Protein AF-A0A519N2V7-F1 (afdb_monomer_lite)

Radius of gyration: 20.19 Å; chains: 1; bounding box: 58×36×56 Å

pLDDT: mean 78.74, std 21.66, range [25.23, 97.38]

Foldseek 3Di:
DDQAQDPVVVVVVLVVPPDDDDDDDDDDDDPDDPVPVVVVVVLVQQLLLQLQCQQPPRAQLNSVLLCVVQVTSVSSLVDDPVVVVVSPDDPSSNVSSPDPVSSVSSVVVSVVCVVSVKDKDALPDPPPPPVLNPDSRRHRMGIHDDDDDPPPFAEDEKDDDLDADPVRLVVLLVVCVVCVVSVHHYDYNPHHYNRVSD

Structure (mmCIF, N/CA/C/O backbone):
data_AF-A0A519N2V7-F1
#
_entry.id   AF-A0A519N2V7-F1
#
loop_
_atom_site.group_PDB
_atom_site.id
_atom_site.type_symbol
_atom_site.label_atom_id
_atom_site.label_alt_id
_atom_site.label_comp_id
_atom_site.label_asym_id
_atom_site.label_entity_id
_atom_site.label_seq_id
_atom_site.pdbx_PDB_ins_code
_atom_site.Cartn_x
_atom_site.Cartn_y
_atom_site.Cartn_z
_atom_site.occupancy
_atom_site.B_iso_or_equiv
_atom_site.auth_seq_id
_atom_site.auth_comp_id
_atom_site.auth_asym_id
_atom_site.auth_atom_id
_atom_site.pdbx_PDB_model_num
ATOM 1 N N . MET A 1 1 ? 3.019 1.165 -15.311 1.00 32.28 1 MET A N 1
ATOM 2 C CA . MET A 1 1 ? 1.758 0.984 -14.553 1.00 32.28 1 MET A CA 1
ATOM 3 C C . MET A 1 1 ? 2.086 1.256 -13.092 1.00 32.28 1 MET A C 1
ATOM 5 O O . MET A 1 1 ? 2.957 0.577 -12.566 1.00 32.28 1 MET A O 1
ATOM 9 N N . VAL A 1 2 ? 1.535 2.313 -12.487 1.00 28.69 2 VAL A N 1
ATOM 10 C CA . VAL A 1 2 ? 1.946 2.757 -11.140 1.00 28.69 2 VAL A CA 1
ATOM 11 C C . VAL A 1 2 ? 1.344 1.813 -10.097 1.00 28.69 2 VAL A C 1
ATOM 13 O O . VAL A 1 2 ? 0.190 1.972 -9.715 1.00 28.69 2 VAL A O 1
ATOM 16 N N . PHE A 1 3 ? 2.121 0.821 -9.660 1.00 35.12 3 PHE A N 1
ATOM 17 C CA . PHE A 1 3 ? 1.905 0.139 -8.384 1.00 35.12 3 PHE A CA 1
ATOM 18 C C . PHE A 1 3 ? 2.809 0.808 -7.365 1.00 35.12 3 PHE A C 1
ATOM 20 O O . PHE A 1 3 ? 3.912 0.340 -7.101 1.00 35.12 3 PHE A O 1
ATOM 27 N N . ASP A 1 4 ? 2.370 1.942 -6.829 1.00 37.31 4 ASP A N 1
ATOM 28 C CA . ASP A 1 4 ? 3.034 2.482 -5.654 1.00 37.31 4 ASP A CA 1
ATOM 29 C C . ASP A 1 4 ? 2.333 1.928 -4.416 1.00 37.31 4 ASP A C 1
ATOM 31 O O . ASP A 1 4 ? 1.223 2.329 -4.071 1.00 37.31 4 ASP A O 1
ATOM 35 N N . LEU A 1 5 ? 2.993 0.967 -3.773 1.00 40.97 5 LEU A N 1
ATOM 36 C CA . LEU A 1 5 ? 2.579 0.296 -2.536 1.00 40.97 5 LEU A CA 1
ATOM 37 C C . LEU A 1 5 ? 2.499 1.246 -1.325 1.00 40.97 5 LEU A C 1
ATOM 39 O O . LEU A 1 5 ? 2.234 0.804 -0.210 1.00 40.97 5 LEU A O 1
ATOM 43 N N . HIS A 1 6 ? 2.725 2.550 -1.511 1.00 42.44 6 HIS A N 1
ATOM 44 C CA . HIS A 1 6 ? 2.691 3.531 -0.440 1.00 42.44 6 HIS A CA 1
ATOM 45 C C . HIS A 1 6 ? 1.607 4.596 -0.649 1.00 42.44 6 HIS A C 1
ATOM 47 O O . HIS A 1 6 ? 1.713 5.483 -1.499 1.00 42.44 6 HIS A O 1
ATOM 53 N N . ARG A 1 7 ? 0.594 4.538 0.225 1.00 48.22 7 ARG A N 1
ATOM 54 C CA . ARG A 1 7 ? -0.550 5.456 0.394 1.00 48.22 7 ARG A CA 1
ATOM 55 C C . ARG A 1 7 ? -0.231 6.935 0.123 1.00 48.22 7 ARG A C 1
ATOM 57 O O . ARG A 1 7 ? -0.957 7.616 -0.596 1.00 48.22 7 ARG A O 1
ATOM 64 N N . ASN A 1 8 ? 0.905 7.422 0.627 1.00 44.16 8 ASN A N 1
ATOM 65 C CA . ASN A 1 8 ? 1.318 8.818 0.470 1.00 44.16 8 ASN A CA 1
ATOM 66 C C . ASN A 1 8 ? 1.705 9.203 -0.964 1.00 44.16 8 ASN A C 1
ATOM 68 O O . ASN A 1 8 ? 1.512 10.355 -1.353 1.00 44.16 8 ASN A O 1
ATOM 72 N N . LYS A 1 9 ? 2.227 8.277 -1.770 1.00 44.88 9 LYS A N 1
ATOM 73 C CA . LYS A 1 9 ? 2.736 8.603 -3.105 1.00 44.88 9 LYS A CA 1
ATOM 74 C C . LYS A 1 9 ? 1.646 8.628 -4.169 1.00 44.88 9 LYS A C 1
ATOM 76 O O . LYS A 1 9 ? 1.666 9.543 -4.981 1.00 44.88 9 LYS A O 1
ATOM 81 N N . ILE A 1 10 ? 0.637 7.751 -4.122 1.00 50.47 10 ILE A N 1
ATOM 82 C CA . ILE A 1 10 ? -0.535 7.859 -5.019 1.00 50.47 10 ILE A CA 1
ATOM 83 C C . ILE A 1 10 ? -1.296 9.156 -4.729 1.00 50.47 10 ILE A C 1
ATOM 85 O O . ILE A 1 10 ? -1.596 9.918 -5.648 1.00 50.47 10 ILE A O 1
ATOM 89 N N . MET A 1 11 ? -1.523 9.462 -3.450 1.00 48.91 11 MET A N 1
ATOM 90 C CA . MET A 1 11 ? -2.117 10.726 -3.011 1.00 48.91 11 MET A CA 1
ATOM 91 C C . MET A 1 11 ? -1.328 11.936 -3.524 1.00 48.91 11 MET A C 1
ATOM 93 O O . MET A 1 11 ? -1.912 12.870 -4.069 1.00 48.91 11 MET A O 1
ATOM 97 N N . GLN A 1 12 ? 0.002 11.922 -3.404 1.00 43.84 12 GLN A N 1
ATOM 98 C CA . GLN A 1 12 ? 0.859 13.000 -3.906 1.00 43.84 12 GLN A CA 1
ATOM 99 C C . GLN A 1 12 ? 0.905 13.071 -5.440 1.00 43.84 12 GLN A C 1
ATOM 101 O O . GLN A 1 12 ? 0.878 14.174 -5.985 1.00 43.84 12 GLN A O 1
ATOM 106 N N . CYS A 1 13 ? 0.932 11.938 -6.145 1.00 45.47 13 CYS A N 1
ATOM 107 C CA . CYS A 1 13 ? 0.905 11.871 -7.608 1.00 45.47 13 CYS A CA 1
ATOM 108 C C . CYS A 1 13 ? -0.411 12.419 -8.165 1.00 45.47 13 CYS A C 1
ATOM 110 O O . CYS A 1 13 ? -0.387 13.263 -9.057 1.00 45.47 13 CYS A O 1
ATOM 112 N N . VAL A 1 14 ? -1.552 12.019 -7.599 1.00 50.50 14 VAL A N 1
ATOM 113 C CA . VAL A 1 14 ? -2.871 12.532 -8.001 1.00 50.50 14 VAL A CA 1
ATOM 114 C C . VAL A 1 14 ? -3.021 14.013 -7.631 1.00 50.50 14 VAL A C 1
ATOM 116 O O . VAL A 1 14 ? -3.547 14.787 -8.429 1.00 50.50 14 VAL A O 1
ATOM 119 N N . ARG A 1 15 ? -2.505 14.455 -6.473 1.00 41.41 15 ARG A N 1
ATOM 120 C CA . ARG A 1 15 ? -2.482 15.883 -6.093 1.00 41.41 15 ARG A CA 1
ATOM 121 C C . ARG A 1 15 ? -1.606 16.727 -7.025 1.00 41.41 15 ARG A C 1
ATOM 123 O O . ARG A 1 15 ? -1.973 17.861 -7.310 1.00 41.41 15 ARG A O 1
ATOM 130 N N . ARG A 1 16 ? -0.491 16.184 -7.530 1.00 38.88 16 ARG A N 1
ATOM 131 C CA . ARG A 1 16 ? 0.380 16.848 -8.521 1.00 38.88 16 ARG A CA 1
ATOM 132 C C . ARG A 1 16 ? -0.193 16.844 -9.940 1.00 38.88 16 ARG A C 1
ATOM 134 O O . ARG A 1 16 ? 0.122 17.747 -10.703 1.00 38.88 16 ARG A O 1
ATOM 141 N N . ALA A 1 17 ? -1.032 15.870 -10.290 1.00 39.09 17 ALA A N 1
ATOM 142 C CA . ALA A 1 17 ? -1.629 15.749 -11.621 1.00 39.09 17 ALA A CA 1
ATOM 143 C C . ALA A 1 17 ? -2.856 16.659 -11.853 1.00 39.09 17 ALA A C 1
ATOM 145 O O . ALA A 1 17 ? -3.356 16.724 -12.973 1.00 39.09 17 ALA A O 1
ATOM 146 N N . LYS A 1 18 ? -3.347 17.387 -10.835 1.00 35.41 18 LYS A N 1
ATOM 147 C CA . LYS A 1 18 ? -4.434 18.375 -10.978 1.00 35.41 18 LYS A CA 1
ATOM 148 C C . LYS A 1 18 ? -3.908 19.713 -11.529 1.00 35.41 18 LYS A C 1
ATOM 150 O O . LYS A 1 18 ? -3.897 20.720 -10.828 1.00 35.41 18 LYS A O 1
ATOM 155 N N . PHE A 1 19 ? -3.505 19.727 -12.797 1.00 34.19 19 PHE A N 1
ATOM 156 C CA . PHE A 1 19 ? -3.445 20.938 -13.621 1.00 34.19 19 PHE A CA 1
ATOM 157 C C . PHE A 1 19 ? -4.126 20.611 -14.958 1.00 34.19 19 PHE A C 1
ATOM 159 O O . PHE A 1 19 ? -3.755 19.628 -15.590 1.00 34.19 19 PHE A O 1
ATOM 166 N N . TYR A 1 20 ? -5.107 21.438 -15.341 1.00 25.23 20 TYR A N 1
ATOM 167 C CA . TYR A 1 20 ? -6.038 21.377 -16.491 1.00 25.23 20 TYR A CA 1
ATOM 168 C C . TYR A 1 20 ? -7.449 20.787 -16.240 1.00 25.23 20 TYR A C 1
ATOM 170 O O . TYR A 1 20 ? -7.583 19.605 -15.922 1.00 25.23 20 TYR A O 1
ATOM 178 N N . PRO A 1 21 ? -8.522 21.599 -16.415 1.00 38.34 21 PRO A N 1
ATOM 179 C CA . PRO A 1 21 ? -9.917 21.169 -16.308 1.00 38.34 21 PRO A CA 1
ATOM 180 C C . PRO A 1 21 ? -10.662 21.154 -17.661 1.00 38.34 21 PRO A C 1
ATOM 182 O O . PRO A 1 21 ? -10.415 22.015 -18.499 1.00 38.34 21 PRO A O 1
ATOM 185 N N . GLN A 1 22 ? -11.619 20.226 -17.821 1.00 29.53 22 GLN A N 1
ATOM 186 C CA . GLN A 1 22 ? -12.828 20.244 -18.692 1.00 29.53 22 GLN A CA 1
ATOM 187 C C . GLN A 1 22 ? -13.367 18.792 -18.793 1.00 29.53 22 GLN A C 1
ATOM 189 O O . GLN A 1 22 ? -12.558 17.876 -18.847 1.00 29.53 22 GLN A O 1
ATOM 194 N N . PHE A 1 23 ? -14.654 18.421 -18.861 1.00 27.48 23 PHE A N 1
ATOM 195 C CA . PHE A 1 23 ? -15.986 19.013 -18.634 1.00 27.48 23 PHE A CA 1
ATOM 196 C C . PHE A 1 23 ? -17.030 17.847 -18.802 1.00 27.48 23 PHE A C 1
ATOM 198 O O . PHE A 1 23 ? -16.722 16.883 -19.495 1.00 27.48 23 PHE A O 1
ATOM 205 N N . LEU A 1 24 ? -18.242 17.974 -18.212 1.00 26.17 24 LEU A N 1
ATOM 206 C CA . LEU A 1 24 ? -19.557 17.282 -18.447 1.00 26.17 24 LEU A CA 1
ATOM 207 C C . LEU A 1 24 ? -19.720 15.747 -18.168 1.00 26.17 24 LEU A C 1
ATOM 209 O O . LEU A 1 24 ? -18.931 14.947 -18.649 1.00 26.17 24 LEU A O 1
ATOM 213 N N . LEU A 1 25 ? -20.630 15.282 -17.267 1.00 25.27 25 LEU A N 1
ATOM 214 C CA . LEU A 1 25 ? -22.126 15.074 -17.330 1.00 25.27 25 LEU A CA 1
ATOM 215 C C . LEU A 1 25 ? -22.493 13.764 -18.104 1.00 25.27 25 LEU A C 1
ATOM 217 O O . LEU A 1 25 ? -21.856 13.492 -19.107 1.00 25.27 25 LEU A O 1
ATOM 221 N N . THR A 1 26 ? -23.410 12.833 -17.761 1.00 25.23 26 THR A N 1
ATOM 222 C CA . THR A 1 26 ? -24.692 12.812 -17.015 1.00 25.23 26 THR A CA 1
ATOM 223 C C . THR A 1 26 ? -25.158 11.345 -16.759 1.00 25.23 26 THR A C 1
ATOM 225 O O . THR A 1 26 ? -25.046 10.510 -17.647 1.00 25.23 26 THR A O 1
ATOM 228 N N . ILE A 1 27 ? -25.699 11.069 -15.558 1.00 31.56 27 ILE A N 1
ATOM 229 C CA . ILE A 1 27 ? -26.841 10.205 -15.117 1.00 31.56 27 ILE A CA 1
ATOM 230 C C . ILE A 1 27 ? -27.280 8.962 -15.944 1.00 31.56 27 ILE A C 1
ATOM 232 O O . ILE A 1 27 ? -27.721 9.106 -17.079 1.00 31.56 27 ILE A O 1
ATOM 236 N N . ARG A 1 28 ? -27.449 7.796 -15.275 1.00 27.70 28 ARG A N 1
ATOM 237 C CA . ARG A 1 28 ? -28.766 7.105 -15.141 1.00 27.70 28 ARG A CA 1
ATOM 238 C C . ARG A 1 28 ? -28.785 5.932 -14.149 1.00 27.70 28 ARG A C 1
ATOM 240 O O . ARG A 1 28 ? -28.023 4.982 -14.250 1.00 27.70 28 ARG A O 1
ATOM 247 N N . ALA A 1 29 ? -29.735 6.018 -13.217 1.00 36.94 29 ALA A N 1
ATOM 248 C CA . ALA A 1 29 ? -30.135 4.998 -12.257 1.00 36.94 29 ALA A CA 1
ATOM 249 C C . ALA A 1 29 ? -31.195 4.050 -12.846 1.00 36.94 29 ALA A C 1
ATOM 251 O O . ALA A 1 29 ? -32.082 4.523 -13.559 1.00 36.94 29 ALA A O 1
ATOM 252 N N . LYS A 1 30 ? -31.122 2.755 -12.490 1.00 29.12 30 LYS A N 1
ATOM 253 C CA . LYS A 1 30 ? -32.245 1.821 -12.208 1.00 29.12 30 LYS A CA 1
ATOM 254 C C . LYS A 1 30 ? -31.731 0.369 -12.110 1.00 29.12 30 LYS A C 1
ATOM 256 O O . LYS A 1 30 ? -31.935 -0.418 -13.016 1.00 29.12 30 LYS A O 1
ATOM 261 N N . PHE A 1 31 ? -31.056 0.029 -11.009 1.00 33.75 31 PHE A N 1
ATOM 262 C CA . PHE A 1 31 ? -30.769 -1.356 -10.561 1.00 33.75 31 PHE A CA 1
ATOM 263 C C . PHE A 1 31 ? -30.555 -1.363 -9.025 1.00 33.75 31 PHE A C 1
ATOM 265 O O . PHE A 1 31 ? -29.633 -1.958 -8.479 1.00 33.75 31 PHE A O 1
ATOM 272 N N . TYR A 1 32 ? -31.366 -0.569 -8.318 1.00 38.50 32 TYR A N 1
ATOM 273 C CA . TYR A 1 32 ? -30.912 0.240 -7.179 1.00 38.50 32 TYR A CA 1
ATOM 274 C C . TYR A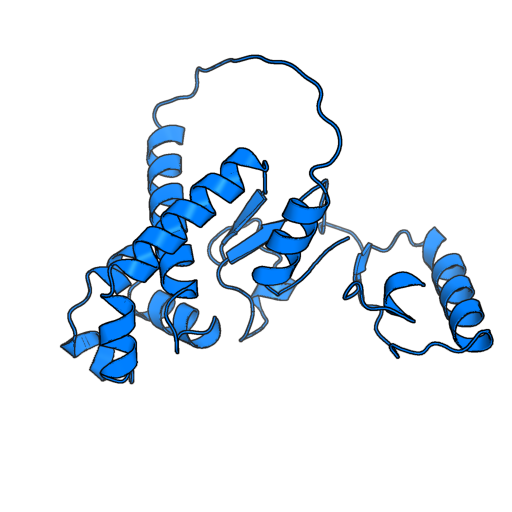 1 32 ? -31.240 -0.293 -5.778 1.00 38.50 32 TYR A C 1
ATOM 276 O O . TYR A 1 32 ? -31.119 0.463 -4.825 1.00 38.50 32 TYR A O 1
ATOM 284 N N . THR A 1 33 ? -31.654 -1.549 -5.607 1.00 28.47 33 THR A N 1
ATOM 285 C CA . THR A 1 33 ? -32.059 -2.021 -4.264 1.00 28.47 33 THR A CA 1
ATOM 286 C C . THR A 1 33 ? -31.134 -3.109 -3.730 1.00 28.47 33 THR A C 1
ATOM 288 O O . THR A 1 33 ? -30.590 -2.956 -2.643 1.00 28.47 33 THR A O 1
ATOM 291 N N . PHE A 1 34 ? -30.832 -4.141 -4.523 1.00 29.58 34 PHE A N 1
ATOM 292 C CA . PHE A 1 34 ? -29.916 -5.207 -4.092 1.00 29.58 34 PHE A CA 1
ATOM 293 C C . PHE A 1 34 ? -28.443 -4.779 -4.166 1.00 29.58 34 PHE A C 1
ATOM 295 O O . PHE A 1 34 ? -27.659 -5.008 -3.251 1.00 29.58 34 PHE A O 1
ATOM 302 N N . HIS A 1 35 ? -28.085 -4.053 -5.228 1.00 43.00 35 HIS A N 1
ATOM 303 C CA . HIS A 1 35 ? -26.747 -3.490 -5.391 1.00 43.00 35 HIS A CA 1
ATOM 304 C C . HIS A 1 35 ? -26.446 -2.378 -4.377 1.00 43.00 35 HIS A C 1
ATOM 306 O O . HIS A 1 35 ? -25.282 -2.135 -4.083 1.00 43.00 35 HIS A O 1
ATOM 312 N N . PHE A 1 36 ? -27.479 -1.716 -3.844 1.00 30.69 36 PHE A N 1
ATOM 313 C CA . PHE A 1 36 ? -27.348 -0.583 -2.929 1.00 30.69 36 PHE A CA 1
ATOM 314 C C . PHE A 1 36 ? -26.952 -1.030 -1.521 1.00 30.69 36 PHE A C 1
ATOM 316 O O . PHE A 1 36 ? -26.024 -0.470 -0.956 1.00 30.69 36 PHE A O 1
ATOM 323 N N . GLN A 1 37 ? -27.546 -2.106 -0.998 1.00 30.33 37 GLN A N 1
ATOM 324 C CA . GLN A 1 37 ? -27.215 -2.618 0.337 1.00 30.33 37 GLN A CA 1
ATOM 325 C C . GLN A 1 37 ? -25.783 -3.188 0.401 1.00 30.33 37 GLN A C 1
ATOM 327 O O . GLN A 1 37 ? -25.029 -2.875 1.320 1.00 30.33 37 GLN A O 1
ATOM 332 N N . SER A 1 38 ? -25.350 -3.934 -0.624 1.00 43.50 38 SER A N 1
ATOM 333 C CA . SER A 1 38 ? -23.957 -4.405 -0.752 1.00 43.50 38 SER A CA 1
ATOM 334 C C . SER A 1 38 ? -22.961 -3.289 -1.100 1.00 43.50 38 SER A C 1
ATOM 336 O O . SER A 1 38 ? -21.762 -3.435 -0.867 1.00 43.50 38 SER A O 1
ATOM 338 N N . PHE A 1 39 ? -23.424 -2.178 -1.678 1.00 46.25 39 PHE A N 1
ATOM 339 C CA . PHE A 1 39 ? -22.600 -0.993 -1.917 1.00 46.25 39 PHE A CA 1
ATOM 340 C C . PHE A 1 39 ? -22.372 -0.215 -0.618 1.00 46.25 39 PHE A C 1
ATOM 342 O O . PHE A 1 39 ? -21.227 0.098 -0.312 1.00 46.25 39 PHE A O 1
ATOM 349 N N . THR A 1 40 ? -23.415 0.000 0.188 1.00 58.25 40 THR A N 1
ATOM 350 C CA . THR A 1 40 ? -23.317 0.656 1.502 1.00 58.25 40 THR A CA 1
ATOM 351 C C . THR A 1 40 ? -22.417 -0.122 2.461 1.00 58.25 40 THR A C 1
ATOM 353 O O . THR A 1 40 ? -21.530 0.472 3.063 1.00 58.25 40 THR A O 1
ATOM 356 N N . MET A 1 41 ? -22.558 -1.452 2.532 1.00 58.09 41 MET A N 1
ATOM 357 C CA . MET A 1 41 ? -21.723 -2.291 3.409 1.00 58.09 41 MET A CA 1
ATOM 358 C C . MET A 1 41 ? -20.239 -2.261 3.015 1.00 58.09 41 MET A C 1
ATOM 360 O O . MET A 1 41 ? -19.375 -2.187 3.883 1.00 58.09 41 MET A O 1
ATOM 364 N N . ARG A 1 42 ? -19.923 -2.254 1.710 1.00 73.50 42 ARG A N 1
ATOM 365 C CA . ARG A 1 42 ? -18.533 -2.103 1.239 1.00 73.50 42 ARG A CA 1
ATOM 366 C C . ARG A 1 42 ? -17.971 -0.710 1.503 1.00 73.50 42 ARG A C 1
ATOM 368 O O . ARG A 1 42 ? -16.780 -0.577 1.756 1.00 73.50 42 ARG A O 1
ATOM 375 N N . HIS A 1 43 ? -18.811 0.317 1.435 1.00 81.44 43 HIS A N 1
ATOM 376 C CA . HIS A 1 43 ? -18.406 1.696 1.677 1.00 81.44 43 HIS A CA 1
ATOM 377 C C . HIS A 1 43 ? -18.101 1.947 3.160 1.00 81.44 43 HIS A C 1
ATOM 379 O O . HIS A 1 43 ? -17.090 2.569 3.480 1.00 81.44 43 HIS A O 1
ATOM 385 N N . GLU A 1 44 ? -18.929 1.403 4.057 1.00 87.06 44 GLU A N 1
ATOM 386 C CA . GLU A 1 44 ? -18.670 1.415 5.500 1.00 87.06 44 GLU A CA 1
ATOM 387 C C . GLU A 1 44 ? -17.402 0.632 5.847 1.00 87.06 44 GLU A C 1
ATOM 389 O O . GLU A 1 44 ? -16.540 1.142 6.559 1.00 87.06 44 GLU A O 1
ATOM 394 N N . GLU A 1 45 ? -17.249 -0.582 5.317 1.00 89.50 45 GLU A N 1
ATOM 395 C CA . GLU A 1 45 ? -16.066 -1.398 5.595 1.00 89.50 45 GLU A CA 1
ATOM 396 C C . GLU A 1 45 ? -14.785 -0.732 5.081 1.00 89.50 45 GLU A C 1
ATOM 398 O O . GLU A 1 45 ? -13.786 -0.671 5.796 1.00 89.50 45 GLU A O 1
ATOM 403 N N . LEU A 1 46 ? -14.823 -0.150 3.877 1.00 91.00 46 LEU A N 1
ATOM 404 C CA . LEU A 1 46 ? -13.709 0.631 3.350 1.00 91.00 46 LEU A CA 1
ATOM 405 C C . LEU A 1 46 ? -13.381 1.820 4.259 1.00 91.00 46 LEU A C 1
ATOM 407 O O . LEU A 1 46 ? -12.211 2.038 4.560 1.00 91.00 46 LEU A O 1
ATOM 411 N N . PHE A 1 47 ? -14.381 2.563 4.733 1.00 93.19 47 PHE A N 1
ATOM 412 C CA . PHE A 1 47 ? -14.163 3.676 5.657 1.00 93.19 47 PHE A CA 1
ATOM 413 C C . PHE A 1 47 ? -13.411 3.231 6.921 1.00 93.19 47 PHE A C 1
ATOM 415 O O . PHE A 1 47 ? -12.414 3.854 7.296 1.00 93.19 47 PHE A O 1
ATOM 422 N N . TYR A 1 48 ? -13.821 2.122 7.542 1.00 93.12 48 TYR A N 1
ATOM 423 C CA . TYR A 1 48 ? -13.130 1.596 8.721 1.00 93.12 48 TYR A CA 1
ATOM 424 C C . TYR A 1 48 ? -11.752 1.007 8.394 1.00 93.12 48 TYR A C 1
ATOM 426 O O . TYR A 1 48 ? -10.832 1.151 9.198 1.00 93.12 48 TYR A O 1
ATOM 434 N N . LEU A 1 49 ? -11.551 0.407 7.217 1.00 93.06 49 LEU A N 1
ATOM 435 C CA . LEU A 1 49 ? -10.226 -0.039 6.767 1.00 93.06 49 LEU A CA 1
ATOM 436 C C . LEU A 1 49 ? -9.265 1.141 6.580 1.00 93.06 49 LEU A C 1
ATOM 438 O O . LEU A 1 49 ? -8.119 1.080 7.026 1.00 93.06 49 LEU A O 1
ATOM 442 N N . LEU A 1 50 ? -9.732 2.236 5.977 1.00 92.50 50 LEU A N 1
ATOM 443 C CA . LEU A 1 50 ? -8.956 3.471 5.854 1.00 92.50 50 LEU A CA 1
ATOM 444 C C . LEU A 1 50 ? -8.646 4.058 7.231 1.00 92.50 50 LEU A C 1
ATOM 446 O O . LEU A 1 50 ? -7.519 4.485 7.484 1.00 92.50 50 LEU A O 1
ATOM 450 N N . ALA A 1 51 ? -9.608 4.043 8.156 1.00 93.38 51 ALA A N 1
ATOM 451 C CA . ALA A 1 51 ? -9.368 4.468 9.531 1.00 93.38 51 ALA A CA 1
ATOM 452 C C . ALA A 1 51 ? -8.299 3.598 10.204 1.00 93.38 51 ALA A C 1
ATOM 454 O O . ALA A 1 51 ? -7.383 4.138 10.821 1.00 93.38 51 ALA A O 1
ATOM 455 N N . LEU A 1 52 ? -8.356 2.276 10.025 1.00 92.00 52 LEU A N 1
ATOM 456 C CA . LEU A 1 52 ? -7.393 1.329 10.587 1.00 92.00 52 LEU A CA 1
ATOM 457 C C . LEU A 1 52 ? -5.968 1.583 10.071 1.00 92.00 52 LEU A C 1
ATOM 459 O O . LEU A 1 52 ? -5.024 1.561 10.857 1.00 92.00 52 LEU A O 1
ATOM 463 N N . GLN A 1 53 ? -5.810 1.910 8.783 1.00 90.31 53 GLN A N 1
ATOM 464 C CA . GLN A 1 53 ? -4.520 2.288 8.184 1.00 90.31 53 GLN A CA 1
ATOM 465 C C . GLN A 1 53 ? -3.941 3.609 8.724 1.00 90.31 53 GLN A C 1
ATOM 467 O O . GLN A 1 53 ? -2.750 3.874 8.556 1.00 90.31 53 GLN A O 1
ATOM 472 N N . ASN A 1 54 ? -4.766 4.462 9.341 1.00 88.56 54 ASN A N 1
ATOM 473 C CA . ASN A 1 54 ? -4.330 5.713 9.970 1.00 88.56 54 ASN A CA 1
ATOM 474 C C . ASN A 1 54 ? -3.901 5.542 11.433 1.00 88.56 54 ASN A C 1
ATOM 476 O O . ASN A 1 54 ? -3.380 6.489 12.027 1.00 88.56 54 ASN A O 1
ATOM 480 N N . VAL A 1 55 ? -4.122 4.372 12.033 1.00 91.38 55 VAL A N 1
ATOM 481 C CA . VAL A 1 55 ? -3.768 4.127 13.431 1.00 91.38 55 VAL A CA 1
ATOM 482 C C . VAL A 1 55 ? -2.255 3.965 13.552 1.00 91.38 55 VAL A C 1
ATOM 484 O O . VAL A 1 55 ? -1.662 3.011 13.048 1.00 91.38 55 VAL A O 1
ATOM 487 N N . GLU A 1 56 ? -1.602 4.886 14.261 1.00 87.44 56 GLU A N 1
ATOM 488 C CA . GLU A 1 56 ? -0.162 4.798 14.510 1.00 87.44 56 GLU A CA 1
ATOM 489 C C . GLU A 1 56 ? 0.163 3.522 15.307 1.00 87.44 56 GLU A C 1
ATOM 491 O O . GLU A 1 56 ? -0.350 3.309 16.408 1.00 87.44 56 GLU A O 1
ATOM 496 N N . GLY A 1 57 ? 1.044 2.689 14.744 1.00 85.25 57 GLY A N 1
ATOM 497 C CA . GLY A 1 57 ? 1.415 1.379 15.289 1.00 85.25 57 GLY A CA 1
ATOM 498 C C . GLY A 1 57 ? 0.672 0.196 14.654 1.00 85.25 57 GLY A C 1
ATOM 499 O O . GLY A 1 57 ? 1.030 -0.956 14.914 1.00 85.25 57 GLY A O 1
ATOM 500 N N . VAL A 1 58 ? -0.307 0.449 13.778 1.00 89.00 58 VAL A N 1
ATOM 501 C CA . VAL A 1 58 ? -0.999 -0.586 12.998 1.00 89.00 58 VAL A CA 1
ATOM 502 C C . VAL A 1 58 ? -0.552 -0.510 11.538 1.00 89.00 58 VAL A C 1
ATOM 504 O O . VAL A 1 58 ? -1.022 0.311 10.761 1.00 89.00 58 VAL A O 1
ATOM 507 N N . GLY A 1 59 ? 0.388 -1.380 11.165 1.00 87.38 59 GLY A N 1
ATOM 508 C CA . GLY A 1 59 ? 0.716 -1.647 9.760 1.00 87.38 59 GLY A CA 1
ATOM 509 C C . GLY A 1 59 ? -0.164 -2.749 9.167 1.00 87.38 59 GLY A C 1
ATOM 510 O O . GLY A 1 59 ? -0.908 -3.410 9.892 1.00 87.38 59 GLY A O 1
ATOM 511 N N . ASP A 1 60 ? -0.027 -3.016 7.867 1.00 89.25 60 ASP A N 1
ATOM 512 C CA . ASP A 1 60 ? -0.870 -3.984 7.149 1.00 89.25 60 ASP A CA 1
ATOM 513 C C . ASP A 1 60 ? -0.839 -5.403 7.732 1.00 89.25 60 ASP A C 1
ATOM 515 O O . ASP A 1 60 ? -1.864 -6.080 7.761 1.00 89.25 60 ASP A O 1
ATOM 519 N N . VAL A 1 61 ? 0.305 -5.847 8.262 1.00 89.44 61 VAL A N 1
ATOM 520 C CA . VAL A 1 61 ? 0.422 -7.155 8.933 1.00 89.44 61 VAL A CA 1
ATOM 521 C C . VAL A 1 61 ? -0.478 -7.222 10.173 1.00 89.44 61 VAL A C 1
ATOM 523 O O . VAL A 1 61 ? -1.233 -8.178 10.348 1.00 89.44 61 VAL A O 1
ATOM 526 N N . ASN A 1 62 ? -0.441 -6.184 11.013 1.00 90.25 62 ASN A N 1
ATOM 527 C CA . ASN A 1 62 ? -1.269 -6.098 12.217 1.00 90.25 62 ASN A CA 1
ATOM 528 C C . ASN A 1 62 ? -2.745 -5.887 11.866 1.00 90.25 62 ASN A C 1
ATOM 530 O O . ASN A 1 62 ? -3.609 -6.493 12.494 1.00 90.25 62 ASN A O 1
ATOM 534 N N . ALA A 1 63 ? -3.030 -5.076 10.845 1.00 90.94 63 ALA A N 1
ATOM 535 C CA . ALA A 1 63 ? -4.382 -4.867 10.347 1.00 90.94 63 ALA A CA 1
ATOM 536 C C . ALA A 1 63 ? -4.999 -6.185 9.857 1.00 90.94 63 ALA A C 1
ATOM 538 O O . ALA A 1 63 ? -6.104 -6.524 10.265 1.00 90.94 63 ALA A O 1
ATOM 539 N N . LYS A 1 64 ? -4.268 -6.992 9.076 1.00 90.00 64 LYS A N 1
ATOM 540 C CA . LYS A 1 64 ? -4.725 -8.329 8.662 1.00 90.00 64 LYS A CA 1
ATOM 541 C C . LYS A 1 64 ? -4.951 -9.270 9.837 1.00 90.00 64 LYS A C 1
ATOM 543 O O . LYS A 1 64 ? -5.949 -9.980 9.831 1.00 90.00 64 LYS A O 1
ATOM 548 N N . LYS A 1 65 ? -4.060 -9.266 10.837 1.00 89.62 65 LYS A N 1
ATOM 549 C CA . LYS A 1 65 ? -4.234 -10.069 12.058 1.00 89.62 65 LYS A CA 1
ATOM 550 C C . LYS A 1 65 ? -5.524 -9.688 12.788 1.00 89.62 65 LYS A C 1
ATOM 552 O O . LYS A 1 65 ? -6.259 -10.557 13.234 1.00 89.62 65 LYS A O 1
ATOM 557 N N . LEU A 1 66 ? -5.826 -8.396 12.892 1.00 90.38 66 LEU A N 1
ATOM 558 C CA . LEU A 1 66 ? -7.084 -7.945 13.483 1.00 90.38 66 LEU A CA 1
ATOM 559 C C . LEU A 1 66 ? -8.285 -8.367 12.628 1.00 90.38 66 LEU A C 1
ATOM 561 O O . LEU A 1 66 ? -9.259 -8.883 13.164 1.00 90.38 66 LEU A O 1
ATOM 565 N N . LEU A 1 67 ? -8.207 -8.214 11.305 1.00 90.44 67 LEU A N 1
ATOM 566 C CA . LEU A 1 67 ? -9.286 -8.614 10.398 1.00 90.44 67 LEU A CA 1
ATOM 567 C C . LEU A 1 67 ? -9.555 -10.123 10.448 1.00 90.44 67 LEU A C 1
ATOM 569 O O . LEU A 1 67 ? -10.711 -10.524 10.368 1.00 90.44 67 LEU A O 1
ATOM 573 N N . SER A 1 68 ? -8.530 -10.963 10.627 1.00 89.06 68 SER A N 1
ATOM 574 C CA . SER A 1 68 ? -8.727 -12.409 10.782 1.00 89.06 68 SER A CA 1
ATOM 575 C C . SER A 1 68 ? -9.397 -12.794 12.103 1.00 89.06 68 SER A C 1
ATOM 577 O O . SER A 1 68 ? -10.128 -13.777 12.127 1.00 89.06 68 SER A O 1
ATOM 579 N N . GLU A 1 69 ? -9.167 -12.039 13.182 1.00 90.19 69 GLU A N 1
ATOM 580 C CA . GLU A 1 69 ? -9.740 -12.325 14.509 1.00 90.19 69 GLU A CA 1
ATOM 581 C C . GLU A 1 69 ? -11.153 -11.738 14.685 1.00 90.19 69 GLU A C 1
ATOM 583 O O . GLU A 1 69 ? -12.022 -12.377 15.272 1.00 90.19 69 GLU A O 1
ATOM 588 N N . PHE A 1 70 ? -11.401 -10.525 14.177 1.00 88.75 70 PHE A N 1
ATOM 589 C CA . PHE A 1 70 ? -12.673 -9.803 14.350 1.00 88.75 70 PHE A CA 1
ATOM 590 C C . PHE A 1 70 ? -13.614 -9.897 13.141 1.00 88.75 70 PHE A C 1
ATOM 592 O O . PHE A 1 70 ? -14.790 -9.559 13.249 1.00 88.75 70 PHE A O 1
ATOM 599 N N . GLY A 1 71 ? -13.120 -10.339 11.985 1.00 87.75 71 GLY A N 1
ATOM 600 C CA . GLY A 1 71 ? -13.898 -10.521 10.758 1.00 87.75 71 GLY A CA 1
ATOM 601 C C . GLY A 1 71 ? -14.095 -9.257 9.915 1.00 87.75 71 GLY A C 1
ATOM 602 O O . GLY A 1 71 ? -14.145 -9.368 8.692 1.00 87.75 71 GLY A O 1
ATOM 603 N N . SER A 1 72 ? -14.177 -8.067 10.520 1.00 89.69 72 SER A N 1
ATOM 604 C CA . SER A 1 72 ? -14.322 -6.799 9.789 1.00 89.69 72 SER A CA 1
ATOM 605 C C . SER A 1 72 ? -13.636 -5.626 10.489 1.00 89.69 72 SER A C 1
ATOM 607 O O . SER A 1 72 ? -13.418 -5.636 11.704 1.00 89.69 72 SER A O 1
ATOM 609 N N . ALA A 1 73 ? -13.312 -4.588 9.723 1.00 91.75 73 ALA A N 1
ATOM 610 C CA . ALA A 1 73 ? -12.753 -3.347 10.233 1.00 91.75 73 ALA A CA 1
ATOM 611 C C . ALA A 1 73 ? -13.724 -2.646 11.177 1.00 91.75 73 ALA A C 1
ATOM 613 O O . ALA A 1 73 ? -13.311 -2.167 12.231 1.00 91.75 73 ALA A O 1
ATOM 614 N N . ARG A 1 74 ? -15.019 -2.650 10.857 1.00 90.88 74 ARG A N 1
ATOM 615 C CA . ARG A 1 74 ? -16.052 -2.091 11.737 1.00 90.88 74 ARG A CA 1
ATOM 616 C C . ARG A 1 74 ? -16.052 -2.740 13.124 1.00 90.88 74 ARG A C 1
ATOM 618 O O . ARG A 1 74 ? -16.101 -2.029 14.127 1.00 90.88 74 ARG A O 1
ATOM 625 N N . GLU A 1 75 ? -15.964 -4.067 13.190 1.00 90.88 75 GLU A N 1
ATOM 626 C CA . GLU A 1 75 ? -15.957 -4.792 14.466 1.00 90.88 75 GLU A CA 1
ATOM 627 C C . GLU A 1 75 ? -14.691 -4.513 15.283 1.00 90.88 75 GLU A C 1
ATOM 629 O O . GLU A 1 75 ? -14.765 -4.440 16.506 1.00 90.88 75 GLU A O 1
ATOM 634 N N . ILE A 1 76 ? -13.548 -4.255 14.636 1.00 91.75 76 ILE A N 1
ATOM 635 C CA . ILE A 1 76 ? -12.312 -3.855 15.329 1.00 91.75 76 ILE A CA 1
ATOM 636 C C . ILE A 1 76 ? -12.509 -2.538 16.093 1.00 91.75 76 ILE A C 1
ATOM 638 O O . ILE A 1 76 ? -12.085 -2.428 17.242 1.00 91.75 76 ILE A O 1
ATOM 642 N N . PHE A 1 77 ? -13.163 -1.542 15.486 1.00 90.19 77 PHE A N 1
ATOM 643 C CA . PHE A 1 77 ? -13.419 -0.249 16.140 1.00 90.19 77 PHE A CA 1
ATOM 644 C C . PHE A 1 77 ? -14.483 -0.329 17.244 1.00 90.19 77 PHE A C 1
ATOM 646 O O . PHE A 1 77 ? -14.474 0.501 18.153 1.00 90.19 77 PHE A O 1
ATOM 653 N N . ASN A 1 78 ? -15.367 -1.329 17.191 1.00 90.06 78 ASN A N 1
ATOM 654 C CA . ASN A 1 78 ? -16.392 -1.579 18.209 1.00 90.06 78 ASN A CA 1
ATOM 655 C C . ASN A 1 78 ? -15.947 -2.581 19.290 1.00 90.06 78 ASN A C 1
ATOM 657 O O . ASN A 1 78 ? -16.693 -2.829 20.236 1.00 90.06 78 ASN A O 1
ATOM 661 N N . ALA A 1 79 ? -14.759 -3.172 19.155 1.00 89.81 79 ALA A N 1
ATOM 662 C CA . ALA A 1 79 ? -14.276 -4.207 20.052 1.00 89.81 79 ALA A CA 1
ATOM 663 C C . ALA A 1 79 ? -13.948 -3.681 21.459 1.00 89.81 79 ALA A C 1
ATOM 665 O O . ALA A 1 79 ? -13.477 -2.557 21.650 1.00 89.81 79 ALA A O 1
ATOM 666 N N . ASP A 1 80 ? -14.115 -4.559 22.450 1.00 88.81 80 ASP A N 1
ATOM 667 C CA . ASP A 1 80 ? -13.683 -4.305 23.822 1.00 88.81 80 ASP A CA 1
ATOM 668 C C . ASP A 1 80 ? -12.153 -4.261 23.935 1.00 88.81 80 ASP A C 1
ATOM 670 O O . ASP A 1 80 ? -11.441 -5.114 23.393 1.00 88.81 80 ASP A O 1
ATOM 674 N N . ASP A 1 81 ? -11.642 -3.346 24.764 1.00 89.19 81 ASP A N 1
ATOM 675 C CA . ASP A 1 81 ? -10.197 -3.187 24.999 1.00 89.19 81 ASP A CA 1
ATOM 676 C C . ASP A 1 81 ? -9.552 -4.460 25.549 1.00 89.19 81 ASP A C 1
ATOM 678 O O . ASP A 1 81 ? -8.391 -4.749 25.263 1.00 89.19 81 ASP A O 1
ATOM 682 N N . ALA A 1 82 ? -10.308 -5.251 26.316 1.00 88.50 82 ALA A N 1
ATOM 683 C CA . ALA A 1 82 ? -9.846 -6.529 26.840 1.00 88.50 82 ALA A CA 1
ATOM 684 C C . ALA A 1 82 ? -9.485 -7.512 25.714 1.00 88.50 82 ALA A C 1
ATOM 686 O O . ALA A 1 82 ? -8.425 -8.133 25.768 1.00 88.50 82 ALA A O 1
ATOM 687 N N . LYS A 1 83 ? -10.311 -7.602 24.662 1.00 88.62 83 LYS A N 1
ATOM 688 C CA . LYS A 1 83 ? -10.064 -8.497 23.519 1.00 88.62 83 LYS A CA 1
ATOM 689 C C . LYS A 1 83 ? -8.847 -8.048 22.712 1.00 88.62 83 LYS A C 1
ATOM 691 O O . LYS A 1 83 ? -8.011 -8.872 22.348 1.00 88.62 83 LYS A O 1
ATOM 696 N N . LEU A 1 84 ? -8.707 -6.741 22.486 1.00 88.00 84 LEU A N 1
ATOM 697 C CA . LEU A 1 84 ? -7.562 -6.174 21.764 1.00 88.00 84 LEU A CA 1
ATOM 698 C C . LEU A 1 84 ? -6.232 -6.457 22.482 1.00 88.00 84 LEU A C 1
ATOM 700 O O . LEU A 1 84 ? -5.238 -6.803 21.837 1.00 88.00 84 LEU A O 1
ATOM 704 N N . ARG A 1 85 ? -6.219 -6.398 23.820 1.00 89.31 85 ARG A N 1
ATOM 705 C CA . ARG A 1 85 ? -5.044 -6.769 24.630 1.00 89.31 85 ARG A CA 1
ATOM 706 C C . ARG A 1 85 ? -4.694 -8.244 24.507 1.00 89.31 85 ARG A C 1
ATOM 708 O O . ARG A 1 85 ? -3.516 -8.561 24.375 1.00 89.31 85 ARG A O 1
ATOM 715 N N . THR A 1 86 ? -5.685 -9.139 24.515 1.00 89.00 86 THR A N 1
ATOM 716 C CA . THR A 1 86 ? -5.462 -10.590 24.371 1.00 89.00 86 THR A CA 1
ATOM 717 C C . THR A 1 86 ? -4.752 -10.936 23.060 1.00 89.00 86 THR A C 1
ATOM 719 O O . THR A 1 86 ? -3.924 -11.841 23.028 1.00 89.00 86 THR A O 1
ATOM 722 N N . ILE A 1 87 ? -5.008 -10.177 21.991 1.00 86.44 87 ILE A N 1
ATOM 723 C CA . ILE A 1 87 ? -4.375 -10.369 20.674 1.00 86.44 87 ILE A CA 1
ATOM 724 C C . ILE A 1 87 ? -2.924 -9.831 20.642 1.00 86.44 87 ILE A C 1
ATOM 726 O O . ILE A 1 87 ? -2.158 -10.143 19.719 1.00 86.44 87 ILE A O 1
ATOM 730 N N . GLY A 1 88 ? -2.517 -9.072 21.666 1.00 85.12 88 GLY A N 1
ATOM 731 C CA . GLY A 1 88 ? -1.156 -8.565 21.861 1.00 85.12 88 GLY A CA 1
ATOM 732 C C . GLY A 1 88 ? -0.964 -7.083 21.527 1.00 85.12 88 GLY A C 1
ATOM 733 O O . GLY A 1 88 ? 0.173 -6.656 21.331 1.00 85.12 88 GLY A O 1
ATOM 734 N N . PHE A 1 89 ? -2.039 -6.292 21.437 1.00 87.56 89 PHE A N 1
ATOM 735 C CA . PHE A 1 89 ? -1.936 -4.850 21.197 1.00 87.56 89 PHE A CA 1
ATOM 736 C C . PHE A 1 89 ? -1.707 -4.068 22.495 1.00 87.56 89 PHE A C 1
ATOM 738 O O . PHE A 1 89 ? -2.309 -4.350 23.531 1.00 87.56 89 PHE A O 1
ATOM 745 N N . SER A 1 90 ? -0.821 -3.071 22.434 1.00 87.56 90 SER A N 1
ATOM 746 C CA . SER A 1 90 ? -0.501 -2.213 23.576 1.00 87.56 90 SER A CA 1
ATOM 747 C C . SER A 1 90 ? -1.574 -1.150 23.812 1.00 87.56 90 SER A C 1
ATOM 749 O O . SER A 1 90 ? -2.271 -0.730 22.889 1.00 87.56 90 SER A O 1
ATOM 751 N N . GLU A 1 91 ? -1.637 -0.642 25.043 1.00 88.62 91 GLU A N 1
ATOM 752 C CA . GLU A 1 91 ? -2.517 0.469 25.441 1.00 88.62 91 GLU A CA 1
ATOM 753 C C . GLU A 1 91 ? -2.418 1.683 24.526 1.00 88.62 91 GLU A C 1
ATOM 755 O O . GLU A 1 91 ? -3.418 2.313 24.193 1.00 88.62 91 GLU A O 1
ATOM 760 N N . LYS A 1 92 ? -1.197 1.988 24.076 1.00 89.19 92 LYS A N 1
ATOM 761 C CA . LYS A 1 92 ? -0.947 3.107 23.171 1.00 89.19 92 LYS A CA 1
ATOM 762 C C . LYS A 1 92 ? -1.683 2.913 21.840 1.00 89.19 92 LYS A C 1
ATOM 764 O O . LYS A 1 92 ? -2.334 3.840 21.369 1.00 89.19 92 LYS A O 1
ATOM 769 N N . ILE A 1 93 ? -1.611 1.714 21.256 1.00 87.69 93 ILE A N 1
ATOM 770 C CA . ILE A 1 93 ? -2.275 1.413 19.979 1.00 87.69 93 ILE A CA 1
ATOM 771 C C . ILE A 1 93 ? -3.796 1.415 20.153 1.00 87.69 93 ILE A C 1
ATOM 773 O O . ILE A 1 93 ? -4.498 1.977 19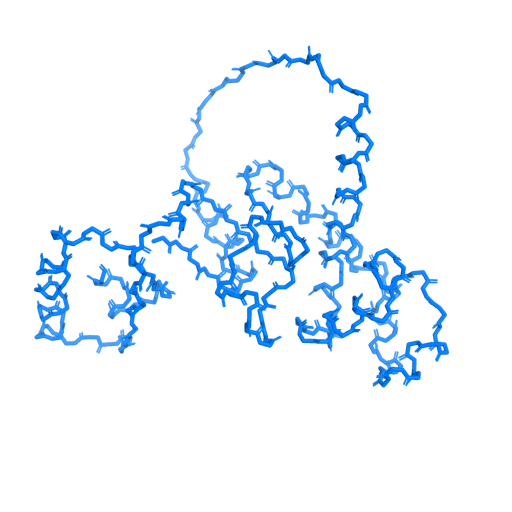.319 1.00 87.69 93 ILE A O 1
ATOM 777 N N . ILE A 1 94 ? -4.303 0.849 21.251 1.00 89.75 94 ILE A N 1
ATOM 778 C CA . ILE A 1 94 ? -5.741 0.849 21.566 1.00 89.75 94 ILE A CA 1
ATOM 779 C C . ILE A 1 94 ? -6.259 2.289 21.728 1.00 89.75 94 ILE A C 1
ATOM 781 O O . ILE A 1 94 ? -7.297 2.644 21.170 1.00 89.75 94 ILE A O 1
ATOM 785 N N . GLY A 1 95 ? -5.503 3.153 22.410 1.00 88.00 95 GLY A N 1
ATOM 786 C CA . GLY A 1 95 ? -5.823 4.576 22.526 1.00 88.00 95 GLY A CA 1
ATOM 787 C C . GLY A 1 95 ? -5.863 5.291 21.172 1.00 88.00 95 GLY A C 1
ATOM 788 O O . GLY A 1 95 ? -6.770 6.082 20.916 1.00 88.00 95 GLY A O 1
ATOM 789 N N . HIS A 1 96 ? -4.926 4.984 20.271 1.00 89.50 96 HIS A N 1
ATOM 790 C CA . HIS A 1 96 ? -4.922 5.532 18.912 1.00 89.50 96 HIS A CA 1
ATOM 791 C C . HIS A 1 96 ? -6.086 5.019 18.058 1.00 89.50 96 HIS A C 1
ATOM 793 O O . HIS A 1 96 ? -6.674 5.802 17.313 1.00 89.50 96 HIS A O 1
ATOM 799 N N . LEU A 1 97 ? -6.443 3.738 18.188 1.00 88.62 97 LEU A N 1
ATOM 800 C CA . LEU A 1 97 ? -7.576 3.122 17.494 1.00 88.62 97 LEU A CA 1
ATOM 801 C C . LEU A 1 97 ? -8.888 3.841 17.837 1.00 88.62 97 LEU A C 1
ATOM 803 O O . LEU A 1 97 ? -9.703 4.097 16.958 1.00 88.62 97 LEU A O 1
ATOM 807 N N . LYS A 1 98 ? -9.067 4.232 19.102 1.00 86.56 98 LYS A N 1
ATOM 808 C CA . LYS A 1 98 ? -10.263 4.945 19.579 1.00 86.56 98 LYS A CA 1
ATOM 809 C C . LYS A 1 98 ? -10.235 6.455 19.350 1.00 86.56 98 LYS A C 1
ATOM 811 O O . LYS A 1 98 ? -11.202 7.148 19.669 1.00 86.56 98 LYS A O 1
ATOM 816 N N . SER A 1 99 ? -9.146 6.994 18.811 1.00 88.31 99 SER A N 1
ATOM 817 C CA . SER A 1 99 ? -9.046 8.427 18.564 1.00 88.31 99 SER A CA 1
ATOM 818 C C . SER A 1 99 ? -10.036 8.874 17.487 1.00 88.31 99 SER A C 1
ATOM 820 O O . SER A 1 99 ? -10.094 8.326 16.390 1.00 88.31 99 SER A O 1
ATOM 822 N N . THR A 1 100 ? -10.748 9.973 17.723 1.00 86.56 100 THR A N 1
ATOM 823 C CA . THR A 1 100 ? -11.600 10.585 16.689 1.00 86.56 100 THR A CA 1
ATOM 824 C C . THR A 1 100 ? -10.784 11.091 15.490 1.00 86.56 100 THR A C 1
ATOM 826 O O . THR A 1 100 ? -11.326 11.280 14.400 1.00 86.56 100 THR A O 1
ATOM 829 N N . SER A 1 101 ? -9.475 11.314 15.658 1.00 90.25 101 SER A N 1
ATOM 830 C CA . SER A 1 101 ? -8.611 11.800 14.579 1.00 90.25 101 SER A CA 1
ATOM 831 C C . SER A 1 101 ? -8.486 10.810 13.420 1.00 90.25 101 SER A C 1
ATOM 833 O O . SER A 1 101 ? -8.440 11.259 12.276 1.00 90.25 101 SER A O 1
ATOM 835 N N . VAL A 1 102 ? -8.472 9.496 13.680 1.00 91.62 102 VAL A N 1
ATOM 836 C CA . VAL A 1 102 ? -8.322 8.490 12.613 1.00 91.62 102 VAL A CA 1
ATOM 837 C C . VAL A 1 102 ? -9.581 8.391 11.751 1.00 91.62 102 VAL A C 1
ATOM 839 O O . VAL A 1 102 ? -9.477 8.300 10.531 1.00 91.62 102 VAL A O 1
ATOM 842 N N . LEU A 1 103 ? -10.765 8.539 12.358 1.00 91.19 103 LEU A N 1
ATOM 843 C CA . LEU A 1 103 ? -12.045 8.559 11.642 1.00 91.19 103 LEU A CA 1
ATOM 844 C C . LEU A 1 103 ? -12.179 9.803 10.753 1.00 91.19 103 LEU A C 1
ATOM 846 O O . LEU A 1 103 ? -12.570 9.697 9.594 1.00 91.19 103 LEU A O 1
ATOM 850 N N . LYS A 1 104 ? -11.773 10.979 11.253 1.00 91.19 104 LYS A N 1
ATOM 851 C CA . LYS A 1 104 ? -11.747 12.215 10.448 1.00 91.19 104 LYS A CA 1
ATOM 852 C C . LYS A 1 104 ? -10.784 12.120 9.261 1.00 91.19 104 LYS A C 1
ATOM 854 O O . LYS A 1 104 ? -11.062 12.650 8.189 1.00 91.19 104 LYS A O 1
ATOM 859 N N . GLN A 1 105 ? -9.640 11.458 9.441 1.00 90.19 105 GLN A N 1
ATOM 860 C CA . GLN A 1 105 ? -8.685 11.232 8.352 1.00 90.19 105 GLN A CA 1
ATOM 861 C C . GLN A 1 105 ? -9.243 10.274 7.297 1.00 90.19 105 GLN A C 1
ATOM 863 O O . GLN A 1 105 ? -9.094 10.543 6.105 1.00 90.19 105 GLN A O 1
ATOM 868 N N . ALA A 1 106 ? -9.926 9.208 7.722 1.00 92.19 106 ALA A N 1
ATOM 869 C CA . ALA A 1 106 ? -10.604 8.283 6.818 1.00 92.19 106 ALA A CA 1
ATOM 870 C C . ALA A 1 106 ? -11.699 8.978 5.998 1.00 92.19 106 ALA A C 1
ATOM 872 O O . ALA A 1 106 ? -11.777 8.782 4.789 1.00 92.19 106 ALA A O 1
ATOM 873 N N . GLU A 1 107 ? -12.492 9.854 6.620 1.00 92.19 107 GLU A N 1
ATOM 874 C CA . GLU A 1 107 ? -13.516 10.647 5.929 1.00 92.19 107 GLU A CA 1
ATOM 875 C C . GLU A 1 107 ? -12.903 11.549 4.844 1.00 92.19 107 GLU A C 1
ATOM 877 O O . GLU A 1 107 ? -13.357 11.573 3.698 1.00 92.19 107 GLU A O 1
ATOM 882 N N . ALA A 1 108 ? -11.820 12.260 5.171 1.00 91.25 108 ALA A N 1
ATOM 883 C CA . ALA A 1 108 ? -11.110 13.097 4.205 1.00 91.25 108 ALA A CA 1
ATOM 884 C C . ALA A 1 108 ? -10.527 12.281 3.035 1.00 91.25 108 ALA A C 1
ATOM 886 O O . ALA A 1 108 ? -10.516 12.744 1.890 1.00 91.25 108 ALA A O 1
ATOM 887 N N . GLU A 1 109 ? -10.046 11.069 3.309 1.00 91.94 109 GLU A N 1
ATOM 888 C CA . GLU A 1 109 ? -9.516 10.150 2.304 1.00 91.94 109 GLU A CA 1
ATOM 889 C C . GLU A 1 109 ? -10.609 9.584 1.395 1.00 91.94 109 GLU A C 1
ATOM 891 O O . GLU A 1 109 ? -10.434 9.601 0.176 1.00 91.94 109 GLU A O 1
ATOM 896 N N . MET A 1 110 ? -11.758 9.192 1.949 1.00 91.56 110 MET A N 1
ATOM 897 C CA . MET A 1 110 ? -12.938 8.780 1.180 1.00 91.56 110 MET A CA 1
ATOM 898 C C . MET A 1 110 ? -13.362 9.864 0.187 1.00 91.56 110 MET A C 1
ATOM 900 O O . MET A 1 110 ? -13.443 9.613 -1.017 1.00 91.56 110 MET A O 1
ATOM 904 N N . ASN A 1 111 ? -13.498 11.105 0.660 1.00 90.75 111 ASN A N 1
ATOM 905 C CA . ASN A 1 111 ? -13.830 12.251 -0.191 1.00 90.75 111 ASN A CA 1
ATOM 906 C C . ASN A 1 111 ? -12.793 12.468 -1.313 1.00 90.75 111 ASN A C 1
ATOM 908 O O . ASN A 1 111 ? -13.120 12.847 -2.445 1.00 90.75 111 ASN A O 1
ATOM 912 N N . PHE A 1 112 ? -11.511 12.227 -1.028 1.00 89.75 112 PHE A N 1
ATOM 913 C CA . PHE A 1 112 ? -10.456 12.334 -2.033 1.00 89.75 112 PHE A CA 1
ATOM 914 C C . PHE A 1 112 ? -10.531 11.224 -3.090 1.00 89.75 112 PHE A C 1
ATOM 916 O O . PHE A 1 112 ? -10.356 11.510 -4.280 1.00 89.75 112 PHE A O 1
ATOM 923 N N . ILE A 1 113 ? -10.791 9.985 -2.668 1.00 90.06 113 ILE A N 1
ATOM 924 C CA . ILE A 1 113 ? -10.945 8.817 -3.544 1.00 90.06 113 ILE A CA 1
ATOM 925 C C . ILE A 1 113 ? -12.086 9.058 -4.531 1.00 90.06 113 ILE A C 1
ATOM 927 O O . ILE A 1 113 ? -11.886 8.928 -5.744 1.00 90.06 113 ILE A O 1
ATOM 931 N N . GLU A 1 114 ? -13.242 9.489 -4.027 1.00 88.69 114 GLU A N 1
ATOM 932 C CA . GLU A 1 114 ? -14.423 9.770 -4.842 1.00 88.69 114 GLU A CA 1
ATOM 933 C C . GLU A 1 114 ? -14.182 10.917 -5.825 1.00 88.69 114 GLU A C 1
ATOM 935 O O . GLU A 1 114 ? -14.359 10.758 -7.037 1.00 88.69 114 GLU A O 1
ATOM 940 N N . SER A 1 115 ? -13.706 12.065 -5.330 1.00 89.75 115 SER A N 1
ATOM 941 C CA . SER A 1 115 ? -13.478 13.252 -6.168 1.00 89.75 115 SER A CA 1
ATOM 942 C C . SER A 1 115 ? -12.406 13.042 -7.240 1.00 89.75 115 SER A C 1
ATOM 944 O O . SER A 1 115 ? -12.420 13.716 -8.272 1.00 89.75 115 SER A O 1
ATOM 946 N N . SER A 1 116 ? -11.478 12.112 -7.016 1.00 87.81 116 SER A N 1
ATOM 947 C CA . SER A 1 116 ? -10.381 11.813 -7.940 1.00 87.81 116 SER A CA 1
ATOM 948 C C . SER A 1 116 ? -10.630 10.564 -8.792 1.00 87.81 116 SER A C 1
ATOM 950 O O . SER A 1 116 ? -9.756 10.195 -9.575 1.00 87.81 116 SER A O 1
ATOM 952 N N . LYS A 1 117 ? -11.809 9.930 -8.670 1.00 88.00 117 LYS A N 1
ATOM 953 C CA . LYS A 1 117 ? -12.192 8.698 -9.385 1.00 88.00 117 LYS A CA 1
ATOM 954 C C . LYS A 1 117 ? -11.149 7.580 -9.243 1.00 88.00 117 LYS A C 1
ATOM 956 O O . LYS A 1 117 ? -10.853 6.865 -10.203 1.00 88.00 117 LYS A O 1
ATOM 961 N N . ILE A 1 118 ? -10.566 7.458 -8.052 1.00 88.56 118 ILE A N 1
ATOM 962 C CA . ILE A 1 118 ? -9.588 6.414 -7.736 1.00 88.56 118 ILE A CA 1
ATOM 963 C C . ILE A 1 118 ? -10.345 5.104 -7.538 1.00 88.56 118 ILE A C 1
ATOM 965 O O . ILE A 1 118 ? -11.344 5.055 -6.824 1.00 88.56 118 ILE A O 1
ATOM 969 N N . LYS A 1 119 ? -9.869 4.035 -8.174 1.00 89.06 119 LYS A N 1
ATOM 970 C CA . LYS A 1 119 ? -10.391 2.689 -7.946 1.00 89.06 119 LYS A CA 1
ATOM 971 C C . LYS A 1 119 ? -9.738 2.109 -6.699 1.00 89.06 119 LYS A C 1
ATOM 973 O O . LYS A 1 119 ? -8.530 2.256 -6.505 1.00 89.06 119 LYS A O 1
ATOM 978 N N . VAL A 1 120 ? -10.534 1.428 -5.890 1.00 90.38 120 VAL A N 1
ATOM 979 C CA . VAL A 1 120 ? -10.097 0.817 -4.637 1.00 90.38 120 VAL A CA 1
ATOM 980 C C . VAL A 1 120 ? -10.425 -0.665 -4.676 1.00 90.38 120 VAL A C 1
ATOM 982 O O . VAL A 1 120 ? -11.550 -1.017 -5.016 1.00 90.38 120 VAL A O 1
ATOM 985 N N . ALA A 1 121 ? -9.448 -1.494 -4.322 1.00 89.38 121 ALA A N 1
ATOM 986 C CA . ALA A 1 121 ? -9.622 -2.921 -4.091 1.00 89.38 121 ALA A CA 1
ATOM 987 C C . ALA A 1 121 ? -9.122 -3.247 -2.682 1.00 89.38 121 ALA A C 1
ATOM 989 O O . ALA A 1 121 ? -8.007 -2.875 -2.306 1.00 89.38 121 ALA A O 1
ATOM 990 N N . THR A 1 122 ? -9.929 -3.926 -1.884 1.00 89.25 122 THR A N 1
ATOM 991 C CA . THR A 1 122 ? -9.551 -4.386 -0.545 1.00 89.25 122 THR A CA 1
ATOM 992 C C . THR A 1 122 ? -8.998 -5.804 -0.616 1.00 89.25 122 THR A C 1
ATOM 994 O O . THR A 1 122 ? -9.287 -6.552 -1.543 1.00 89.25 122 THR A O 1
ATOM 997 N N . TYR A 1 123 ? -8.214 -6.217 0.379 1.00 84.19 123 TYR A N 1
ATOM 998 C CA . TYR A 1 123 ? -7.684 -7.586 0.461 1.00 84.19 123 TYR A CA 1
ATOM 999 C C . TYR A 1 123 ? -8.783 -8.674 0.436 1.00 84.19 123 TYR A C 1
ATOM 1001 O O . TYR A 1 123 ? -8.516 -9.835 0.099 1.00 84.19 123 TYR A O 1
ATOM 1009 N N . LEU A 1 124 ? -10.016 -8.306 0.795 1.00 83.19 124 LEU A N 1
ATOM 1010 C CA . LEU A 1 124 ? -11.188 -9.178 0.796 1.00 83.19 124 LEU A CA 1
ATOM 1011 C C . LEU A 1 124 ? -11.843 -9.300 -0.585 1.00 83.19 124 LEU A C 1
ATOM 1013 O O . LEU A 1 124 ? -12.528 -10.292 -0.822 1.00 83.19 124 LEU A O 1
ATOM 1017 N N . ASP A 1 125 ? -11.605 -8.351 -1.491 1.00 86.50 125 ASP A N 1
ATOM 1018 C CA . ASP A 1 125 ? -12.226 -8.338 -2.812 1.00 86.50 125 ASP A CA 1
ATOM 1019 C C . ASP A 1 125 ? -11.581 -9.351 -3.776 1.00 86.50 125 ASP A C 1
ATOM 1021 O O . ASP A 1 125 ? -10.387 -9.666 -3.707 1.00 86.50 125 ASP A O 1
ATOM 1025 N N . ASP A 1 126 ? -12.386 -9.846 -4.718 1.00 83.69 126 ASP A N 1
ATOM 1026 C CA . ASP A 1 126 ? -11.953 -10.792 -5.755 1.00 83.69 126 ASP A CA 1
ATOM 1027 C C . ASP A 1 126 ? -11.061 -10.150 -6.829 1.00 83.69 126 ASP A C 1
ATOM 1029 O O . ASP A 1 126 ? -10.271 -10.839 -7.483 1.00 83.69 126 ASP A O 1
ATOM 1033 N N . ASP A 1 127 ? -11.183 -8.834 -7.025 1.00 83.00 127 ASP A N 1
ATOM 1034 C CA . ASP A 1 127 ? -10.386 -8.055 -7.976 1.00 83.00 127 ASP A CA 1
ATOM 1035 C C . ASP A 1 127 ? -9.013 -7.644 -7.413 1.00 83.00 127 ASP A C 1
ATOM 1037 O O . ASP A 1 127 ? -8.162 -7.130 -8.150 1.00 83.00 127 ASP A O 1
ATOM 1041 N N . TYR A 1 128 ? -8.742 -7.946 -6.139 1.00 87.56 128 TYR A N 1
ATOM 1042 C CA . TYR A 1 128 ? -7.428 -7.766 -5.542 1.00 87.56 128 TYR A CA 1
ATOM 1043 C C . TYR A 1 128 ? -6.394 -8.705 -6.197 1.00 87.56 128 TYR A C 1
ATOM 1045 O O . TYR A 1 128 ? -6.622 -9.916 -6.307 1.00 87.56 128 TYR A O 1
ATOM 1053 N N . PRO A 1 129 ? -5.206 -8.213 -6.606 1.00 87.25 129 PRO A N 1
ATOM 1054 C CA . PRO A 1 129 ? -4.227 -9.034 -7.312 1.00 87.25 129 PRO A CA 1
ATOM 1055 C C . PRO A 1 129 ? -3.802 -10.274 -6.513 1.00 87.25 129 PRO A C 1
ATOM 1057 O O . PRO A 1 129 ? -3.115 -10.175 -5.496 1.00 87.25 129 PRO A O 1
ATOM 1060 N N . LYS A 1 130 ? -4.135 -11.471 -7.018 1.00 87.19 130 LYS A N 1
ATOM 1061 C CA . LYS A 1 130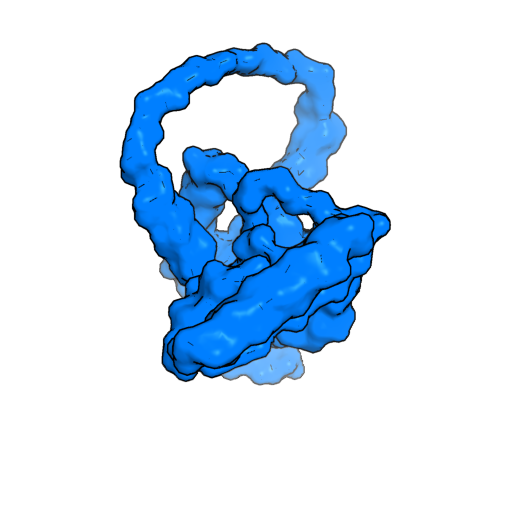 ? -3.870 -12.756 -6.337 1.00 87.19 130 LYS A CA 1
ATOM 1062 C C . LYS A 1 130 ? -2.414 -12.920 -5.896 1.00 87.19 130 LYS A C 1
ATOM 1064 O O . LYS A 1 130 ? -2.153 -13.334 -4.775 1.00 87.19 130 LYS A O 1
ATOM 1069 N N . ARG A 1 131 ? -1.458 -12.543 -6.756 1.00 85.88 131 ARG A N 1
ATOM 1070 C CA . ARG A 1 131 ? -0.019 -12.609 -6.434 1.00 85.88 131 ARG A CA 1
ATOM 1071 C C . ARG A 1 131 ? 0.352 -11.730 -5.242 1.00 85.88 131 ARG A C 1
ATOM 1073 O O . ARG A 1 131 ? 1.141 -12.161 -4.415 1.00 85.88 131 ARG A O 1
ATOM 1080 N N . LEU A 1 132 ? -0.240 -10.539 -5.152 1.00 86.62 132 LEU A N 1
ATOM 1081 C CA . LEU A 1 132 ? -0.020 -9.625 -4.038 1.00 86.62 132 LEU A CA 1
ATOM 1082 C C . LEU A 1 132 ? -0.685 -10.159 -2.765 1.00 86.62 132 LEU A C 1
ATOM 1084 O O . LEU A 1 132 ? -0.099 -10.063 -1.698 1.00 86.62 132 LEU A O 1
ATOM 1088 N N . LYS A 1 133 ? -1.850 -10.814 -2.872 1.00 86.56 133 LYS A N 1
ATOM 1089 C CA . LYS A 1 133 ? -2.576 -11.406 -1.731 1.00 86.56 133 LYS A CA 1
ATOM 1090 C C . LYS A 1 133 ? -1.750 -12.445 -0.954 1.00 86.56 133 LYS A C 1
ATOM 1092 O O . LYS A 1 133 ? -1.959 -12.613 0.245 1.00 86.56 133 LYS A O 1
ATOM 1097 N N . HIS A 1 134 ? -0.810 -13.116 -1.625 1.00 87.25 134 HIS A N 1
ATOM 1098 C CA . HIS A 1 134 ? 0.103 -14.088 -1.013 1.00 87.25 134 HIS A CA 1
ATOM 1099 C C . HIS A 1 134 ? 1.267 -13.453 -0.234 1.00 87.25 134 HIS A C 1
ATOM 1101 O O . HIS A 1 134 ? 1.948 -14.161 0.506 1.00 87.25 134 HIS A O 1
ATOM 1107 N N . CYS A 1 135 ? 1.502 -12.146 -0.367 1.00 87.50 135 CYS A N 1
ATOM 1108 C CA . CYS A 1 135 ? 2.516 -11.445 0.413 1.00 87.50 135 CYS A CA 1
ATOM 1109 C C . CYS A 1 135 ? 2.017 -11.236 1.859 1.00 87.50 135 CYS A C 1
ATOM 1111 O O . CYS A 1 135 ? 0.927 -10.680 2.058 1.00 87.50 135 CYS A O 1
ATOM 1113 N N . PRO A 1 136 ? 2.788 -11.631 2.891 1.00 84.56 136 PRO A N 1
ATOM 1114 C CA . PRO A 1 136 ? 2.401 -11.407 4.287 1.00 84.56 136 PRO A CA 1
ATOM 1115 C C . PRO A 1 136 ? 2.112 -9.928 4.585 1.00 84.56 136 PRO A C 1
ATOM 1117 O O . PRO A 1 136 ? 1.116 -9.587 5.225 1.00 84.56 136 PRO A O 1
ATOM 1120 N N . ASP A 1 137 ? 2.917 -9.043 4.012 1.00 84.31 137 ASP A N 1
ATOM 1121 C CA . ASP A 1 137 ? 2.870 -7.586 4.120 1.00 84.31 137 ASP A CA 1
ATOM 1122 C C . ASP A 1 137 ? 2.032 -6.901 3.025 1.00 84.31 137 ASP A C 1
ATOM 1124 O O . ASP A 1 137 ? 2.077 -5.682 2.899 1.00 84.31 137 ASP A O 1
ATOM 1128 N N . ALA A 1 138 ? 1.242 -7.652 2.242 1.00 89.31 138 ALA A N 1
ATOM 1129 C CA . ALA A 1 138 ? 0.369 -7.050 1.228 1.00 89.31 138 ALA A CA 1
ATOM 1130 C C . ALA A 1 138 ? -0.540 -5.963 1.829 1.00 89.31 138 ALA A C 1
ATOM 1132 O O . ALA A 1 138 ? -1.080 -6.186 2.915 1.00 89.31 138 ALA A O 1
ATOM 1133 N N . PRO A 1 139 ? -0.801 -4.857 1.123 1.00 91.19 139 PRO A N 1
ATOM 1134 C CA . PRO A 1 139 ? -1.649 -3.800 1.645 1.00 91.19 139 PRO A CA 1
ATOM 1135 C C . PRO A 1 139 ? -3.091 -4.276 1.833 1.00 91.19 139 PRO A C 1
ATOM 1137 O O . PRO A 1 139 ? -3.648 -4.970 0.980 1.00 91.19 139 PRO A O 1
ATOM 1140 N N . THR A 1 140 ? -3.715 -3.875 2.933 1.00 91.19 140 THR A N 1
ATOM 1141 C CA . THR A 1 140 ? -5.136 -4.150 3.221 1.00 91.19 140 THR A CA 1
ATOM 1142 C C . THR A 1 140 ? -6.082 -3.451 2.244 1.00 91.19 140 THR A C 1
ATOM 1144 O O . THR A 1 140 ? -7.133 -3.996 1.904 1.00 91.19 140 THR A O 1
ATOM 1147 N N . VAL A 1 141 ? -5.674 -2.282 1.744 1.00 91.94 141 VAL A N 1
ATOM 1148 C CA . VAL A 1 141 ? -6.379 -1.490 0.732 1.00 91.94 141 VAL A CA 1
ATOM 1149 C C . VAL A 1 141 ? -5.396 -1.111 -0.370 1.00 91.94 141 VAL A C 1
ATOM 1151 O O . VAL A 1 141 ? -4.343 -0.532 -0.101 1.00 91.94 141 VAL A O 1
ATOM 1154 N N . LEU A 1 142 ? -5.738 -1.436 -1.613 1.00 90.31 142 LEU A N 1
ATOM 1155 C CA . LEU A 1 142 ? -4.972 -1.119 -2.810 1.00 90.31 142 LEU A CA 1
ATOM 1156 C C . LEU A 1 142 ? -5.695 -0.036 -3.616 1.00 90.31 142 LEU A C 1
ATOM 1158 O O . LEU A 1 142 ? -6.835 -0.209 -4.045 1.00 90.31 142 LEU A O 1
ATOM 1162 N N . PHE A 1 143 ? -4.997 1.069 -3.864 1.00 90.12 143 PHE A N 1
ATOM 1163 C CA . PHE A 1 143 ? -5.489 2.170 -4.686 1.00 90.12 143 PHE A CA 1
ATOM 1164 C C . PHE A 1 143 ? -4.935 2.063 -6.098 1.00 90.12 143 PHE A C 1
ATOM 1166 O O . PHE A 1 143 ? -3.765 1.737 -6.299 1.00 90.12 143 PHE A O 1
ATOM 1173 N N . SER A 1 144 ? -5.761 2.377 -7.086 1.00 88.06 144 SER A N 1
ATOM 1174 C CA . SER A 1 144 ? -5.368 2.301 -8.485 1.00 88.06 144 SER A CA 1
ATOM 1175 C C . SER A 1 144 ? -6.030 3.396 -9.319 1.00 88.06 144 SER A C 1
ATOM 1177 O O . SER A 1 144 ? -7.136 3.858 -9.038 1.00 88.06 144 SER A O 1
ATOM 1179 N N . SER A 1 145 ? -5.323 3.854 -10.350 1.00 86.44 145 SER A N 1
ATOM 1180 C CA . SER A 1 145 ? -5.814 4.863 -11.287 1.00 86.44 145 SER A CA 1
ATOM 1181 C C . SER A 1 145 ? -5.414 4.489 -12.712 1.00 86.44 145 SER A C 1
ATOM 1183 O O . SER A 1 145 ? -4.327 3.959 -12.944 1.00 86.44 145 SER A O 1
ATOM 1185 N N . GLY A 1 146 ? -6.309 4.756 -13.664 1.00 83.88 146 GLY A N 1
ATOM 1186 C CA . GLY A 1 146 ? -6.156 4.383 -15.069 1.00 83.88 146 GLY A CA 1
ATOM 1187 C C . GLY A 1 146 ? -6.715 2.999 -15.416 1.00 83.88 146 GLY A C 1
ATOM 1188 O O . GLY A 1 146 ? -7.534 2.420 -14.695 1.00 83.88 146 GLY A O 1
ATOM 1189 N N . ASN A 1 147 ? -6.298 2.490 -16.577 1.00 81.94 147 ASN A N 1
ATOM 1190 C CA . ASN A 1 147 ? -6.706 1.180 -17.073 1.00 81.94 147 ASN A CA 1
ATOM 1191 C C . ASN A 1 147 ? -5.674 0.120 -16.667 1.00 81.94 147 ASN A C 1
ATOM 1193 O O . ASN A 1 147 ? -4.641 -0.038 -17.319 1.00 81.94 147 ASN A O 1
ATOM 1197 N N . ILE A 1 148 ? -5.937 -0.555 -15.549 1.00 80.19 148 ILE A N 1
ATOM 1198 C CA . ILE A 1 148 ? -5.071 -1.592 -14.990 1.00 80.19 148 ILE A CA 1
ATOM 1199 C C . ILE A 1 148 ? -5.761 -2.931 -15.196 1.00 80.19 148 ILE A C 1
ATOM 1201 O O . ILE A 1 148 ? -6.736 -3.245 -14.520 1.00 80.19 148 ILE A O 1
ATOM 1205 N N . ASP A 1 149 ? -5.236 -3.701 -16.142 1.00 82.44 149 ASP A N 1
ATOM 1206 C CA . ASP A 1 149 ? -5.597 -5.095 -16.346 1.00 82.44 149 ASP A CA 1
ATOM 1207 C C . ASP A 1 149 ? -4.348 -5.946 -16.127 1.00 82.44 149 ASP A C 1
ATOM 1209 O O . ASP A 1 149 ? -3.406 -5.917 -16.921 1.00 82.44 149 ASP A O 1
ATOM 1213 N N . LEU A 1 150 ? -4.325 -6.647 -14.993 1.00 80.38 150 LEU A N 1
ATOM 1214 C CA . LEU A 1 150 ? -3.265 -7.585 -14.627 1.00 80.38 150 LEU A CA 1
ATOM 1215 C C . LEU A 1 150 ? -3.589 -9.024 -15.029 1.00 80.38 150 LEU A C 1
ATOM 1217 O O . LEU A 1 150 ? -2.792 -9.931 -14.763 1.00 80.38 150 LEU A O 1
ATOM 1221 N N . SER A 1 151 ? -4.759 -9.260 -15.618 1.00 75.38 151 SER A N 1
ATOM 1222 C CA . SER A 1 151 ? -5.177 -10.595 -16.005 1.00 75.38 151 SER A CA 1
ATOM 1223 C C . SER A 1 151 ? -4.397 -11.064 -17.235 1.00 75.38 151 SER A C 1
ATOM 1225 O O . SER A 1 151 ? -4.035 -10.290 -18.119 1.00 75.38 151 SER A O 1
ATOM 1227 N N . ASN A 1 152 ? -4.100 -12.363 -17.278 1.00 74.50 152 ASN A N 1
ATOM 1228 C CA . ASN A 1 152 ? -3.681 -13.081 -18.488 1.00 74.50 152 ASN A CA 1
ATOM 1229 C C . ASN A 1 152 ? -2.401 -12.600 -19.205 1.00 74.50 152 ASN A C 1
ATOM 1231 O O . ASN A 1 152 ? -2.086 -13.105 -20.281 1.00 74.50 152 ASN A O 1
ATOM 1235 N N . ARG A 1 153 ? -1.607 -11.700 -18.609 1.00 83.06 153 ARG A N 1
ATOM 1236 C CA . ARG A 1 153 ? -0.312 -11.253 -19.149 1.00 83.06 153 ARG A CA 1
ATOM 1237 C C . ARG A 1 153 ? 0.846 -11.614 -18.226 1.00 83.06 153 ARG A C 1
ATOM 1239 O O . ARG A 1 153 ? 0.720 -11.695 -17.002 1.00 83.06 153 ARG A O 1
ATOM 1246 N N . ARG A 1 154 ? 2.019 -11.841 -18.823 1.00 89.25 154 ARG A N 1
ATOM 1247 C CA . ARG A 1 154 ? 3.269 -11.998 -18.067 1.00 89.25 154 ARG A CA 1
ATOM 1248 C C . ARG A 1 154 ? 3.607 -10.658 -17.417 1.00 89.25 154 ARG A C 1
ATOM 1250 O O . ARG A 1 154 ? 3.485 -9.626 -18.062 1.00 89.25 154 ARG A O 1
ATOM 1257 N N . ILE A 1 155 ? 4.009 -10.684 -16.150 1.00 90.94 155 ILE A N 1
ATOM 1258 C CA . ILE A 1 155 ? 4.379 -9.485 -15.391 1.00 90.94 155 ILE A CA 1
ATOM 1259 C C . ILE A 1 155 ? 5.875 -9.568 -15.121 1.00 90.94 155 ILE A C 1
ATOM 1261 O O . ILE A 1 155 ? 6.336 -10.600 -14.631 1.00 90.94 155 ILE A O 1
ATOM 1265 N N . ILE A 1 156 ? 6.606 -8.505 -15.440 1.00 91.69 156 ILE A N 1
ATOM 1266 C CA . ILE A 1 156 ? 8.041 -8.381 -15.192 1.00 91.69 156 ILE A CA 1
ATOM 1267 C C . ILE A 1 156 ? 8.248 -7.172 -14.286 1.00 91.69 156 ILE A C 1
ATOM 1269 O O . ILE A 1 156 ? 7.816 -6.065 -14.608 1.00 91.69 156 ILE A O 1
ATOM 1273 N N . SER A 1 157 ? 8.890 -7.400 -13.142 1.00 91.75 157 SER A N 1
ATOM 1274 C CA . SER A 1 157 ? 9.310 -6.326 -12.247 1.00 91.75 157 SER A CA 1
ATOM 1275 C C . SER A 1 157 ? 10.702 -5.859 -12.651 1.00 91.75 157 SER A C 1
ATOM 1277 O O . SER A 1 157 ? 11.616 -6.680 -12.719 1.00 91.75 157 SER A O 1
ATOM 1279 N N . VAL A 1 158 ? 10.872 -4.559 -12.882 1.00 92.62 158 VAL A N 1
ATOM 1280 C CA . VAL A 1 158 ? 12.169 -3.952 -13.200 1.00 92.62 158 VAL A CA 1
ATOM 1281 C C . VAL A 1 158 ? 12.554 -3.000 -12.077 1.00 92.62 158 VAL A C 1
ATOM 1283 O O . VAL A 1 158 ? 11.809 -2.076 -11.755 1.00 92.62 158 VAL A O 1
ATOM 1286 N N . VAL A 1 159 ? 13.708 -3.264 -11.466 1.00 92.44 159 VAL A N 1
ATOM 1287 C CA . VAL A 1 159 ? 14.277 -2.486 -10.361 1.00 92.44 159 VAL A CA 1
ATOM 1288 C C . VAL A 1 159 ? 15.767 -2.278 -10.601 1.00 92.44 159 VAL A C 1
ATOM 1290 O O . VAL A 1 159 ? 16.430 -3.127 -11.200 1.00 92.44 159 VAL A O 1
ATOM 1293 N N . GLY A 1 160 ? 16.319 -1.173 -10.109 1.00 92.12 160 GLY A N 1
ATOM 1294 C CA . GLY A 1 160 ? 17.758 -0.942 -10.177 1.00 92.12 160 GLY A CA 1
ATOM 1295 C C . GLY A 1 160 ? 18.222 0.319 -9.456 1.00 92.12 160 GLY A C 1
ATOM 1296 O O . GLY A 1 160 ? 17.539 0.861 -8.591 1.00 92.12 160 GLY A O 1
ATOM 1297 N N . THR A 1 161 ? 19.434 0.769 -9.786 1.00 93.50 161 THR A N 1
ATOM 1298 C CA . THR A 1 161 ? 20.053 1.946 -9.158 1.00 93.50 161 THR A CA 1
ATOM 1299 C C . THR A 1 161 ? 19.294 3.238 -9.469 1.00 93.50 161 THR A C 1
ATOM 1301 O O . THR A 1 161 ? 18.809 3.441 -10.585 1.00 93.50 161 THR A O 1
ATOM 1304 N N . ARG A 1 162 ? 19.279 4.156 -8.489 1.00 93.56 162 ARG A N 1
ATOM 1305 C CA . ARG A 1 162 ? 18.775 5.528 -8.666 1.00 93.56 162 ARG A CA 1
ATOM 1306 C C . ARG A 1 162 ? 19.688 6.416 -9.507 1.00 93.56 162 ARG A C 1
ATOM 1308 O O . ARG A 1 162 ? 19.248 7.443 -10.013 1.00 93.56 162 ARG A O 1
ATOM 1315 N N . GLN A 1 163 ? 20.951 6.021 -9.641 1.00 94.69 163 GLN A N 1
ATOM 1316 C CA . GLN A 1 163 ? 21.961 6.687 -10.455 1.00 94.69 163 GLN A CA 1
ATOM 1317 C C . GLN A 1 163 ? 22.404 5.716 -11.544 1.00 94.69 163 GLN A C 1
ATOM 1319 O O . GLN A 1 163 ? 23.372 4.972 -11.385 1.00 94.69 163 GLN A O 1
ATOM 1324 N N . VAL A 1 164 ? 21.624 5.657 -12.619 1.00 95.00 164 VAL A N 1
ATOM 1325 C CA . VAL A 1 164 ? 21.935 4.804 -13.765 1.00 95.00 164 VAL A CA 1
ATOM 1326 C C . VAL A 1 164 ? 23.007 5.477 -14.622 1.00 95.00 164 VAL A C 1
ATOM 1328 O O . VAL A 1 164 ? 22.947 6.678 -14.879 1.00 95.00 164 VAL A O 1
ATOM 1331 N N . THR A 1 165 ? 24.012 4.714 -15.047 1.00 96.88 165 THR A N 1
ATOM 1332 C CA . THR A 1 165 ? 25.013 5.194 -16.009 1.00 96.88 165 THR A CA 1
ATOM 1333 C C . THR A 1 165 ? 24.410 5.248 -17.414 1.00 96.88 165 THR A C 1
ATOM 1335 O O . THR A 1 165 ? 23.409 4.584 -17.678 1.00 96.88 165 THR A O 1
ATOM 1338 N N . GLY A 1 166 ? 25.036 5.981 -18.345 1.00 96.56 166 GLY A N 1
ATOM 1339 C CA . GLY A 1 166 ? 24.595 5.996 -19.750 1.00 96.56 166 GLY A CA 1
ATOM 1340 C C . GLY A 1 166 ? 24.504 4.584 -20.341 1.00 96.56 166 GLY A C 1
ATOM 1341 O O . GLY A 1 166 ? 23.454 4.184 -20.829 1.00 96.56 166 GLY A O 1
ATOM 1342 N N . TYR A 1 167 ? 25.552 3.780 -20.139 1.00 96.88 167 TYR A N 1
ATOM 1343 C CA . TYR A 1 167 ? 25.571 2.369 -20.535 1.00 96.88 167 TYR A CA 1
ATOM 1344 C C . TYR A 1 167 ? 24.423 1.553 -19.917 1.00 96.88 167 TYR A C 1
ATOM 1346 O O . TYR A 1 167 ? 23.755 0.791 -20.612 1.00 96.88 167 TYR A O 1
ATOM 1354 N N . GLY A 1 168 ? 24.168 1.713 -18.613 1.00 95.69 168 GLY A N 1
ATOM 1355 C CA . GLY A 1 168 ? 23.087 0.996 -17.934 1.00 95.69 168 GLY A CA 1
ATOM 1356 C C . GLY A 1 168 ? 21.704 1.382 -18.459 1.00 95.69 168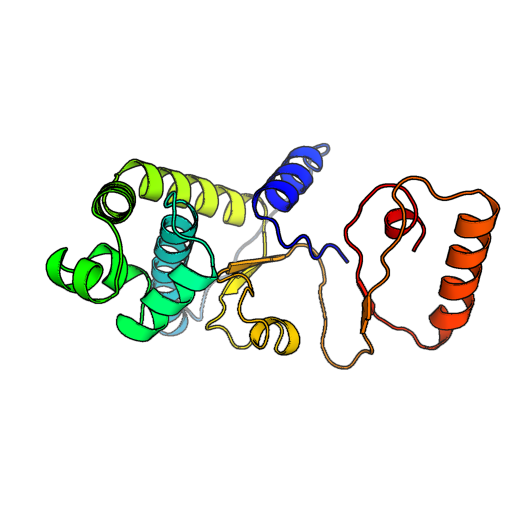 GLY A C 1
ATOM 1357 O O . GLY A 1 168 ? 20.833 0.522 -18.589 1.00 95.69 168 GLY A O 1
ATOM 1358 N N . ALA A 1 169 ? 21.511 2.657 -18.804 1.00 95.50 169 ALA A N 1
ATOM 1359 C CA . ALA A 1 169 ? 20.268 3.135 -19.388 1.00 95.50 169 ALA A CA 1
ATOM 1360 C C . ALA A 1 169 ? 20.056 2.565 -20.798 1.00 95.50 169 ALA A C 1
ATOM 1362 O O . ALA A 1 169 ? 18.956 2.110 -21.111 1.00 95.50 169 ALA A O 1
ATOM 1363 N N . ASP A 1 170 ? 21.102 2.533 -21.624 1.00 97.38 170 ASP A N 1
ATOM 1364 C CA . ASP A 1 170 ? 21.037 1.974 -22.979 1.00 97.38 170 ASP A CA 1
ATOM 1365 C C . ASP A 1 170 ? 20.772 0.466 -22.957 1.00 97.38 170 ASP A C 1
ATOM 1367 O O . ASP A 1 170 ? 19.914 -0.024 -23.696 1.00 97.38 170 ASP A O 1
ATOM 1371 N N . PHE A 1 171 ? 21.422 -0.263 -22.046 1.00 96.75 171 PHE A N 1
ATOM 1372 C CA . PHE A 1 171 ? 21.133 -1.677 -21.815 1.00 96.75 171 PHE A CA 1
ATOM 1373 C C . PHE A 1 171 ? 19.676 -1.897 -21.386 1.00 96.75 171 PHE A C 1
ATOM 1375 O O . PHE A 1 171 ? 18.998 -2.764 -21.935 1.00 96.75 171 PHE A O 1
ATOM 1382 N N . CYS A 1 172 ? 19.174 -1.103 -20.435 1.00 95.81 172 CYS A N 1
ATOM 1383 C CA . CYS A 1 172 ? 17.799 -1.212 -19.951 1.00 95.81 172 CYS A CA 1
ATOM 1384 C C . CYS A 1 172 ? 16.785 -0.983 -21.082 1.00 95.81 172 CYS A C 1
ATOM 1386 O O . CYS A 1 172 ? 15.896 -1.811 -21.286 1.00 95.81 172 CYS A O 1
ATOM 1388 N N . LYS A 1 173 ? 16.975 0.067 -21.890 1.00 95.44 173 LYS A N 1
ATOM 1389 C CA . LYS A 1 173 ? 16.140 0.342 -23.070 1.00 95.44 173 LYS A CA 1
ATOM 1390 C C . LYS A 1 173 ? 16.188 -0.796 -24.082 1.00 95.44 173 LYS A C 1
ATOM 1392 O O . LYS A 1 173 ? 15.148 -1.191 -24.609 1.00 95.44 173 LYS A O 1
ATOM 1397 N N . LYS A 1 174 ? 17.379 -1.339 -24.348 1.00 97.06 174 LYS A N 1
ATOM 1398 C CA . LYS A 1 174 ? 17.548 -2.463 -25.272 1.00 97.06 174 LYS A CA 1
ATOM 1399 C C . LYS A 1 174 ? 16.802 -3.701 -24.776 1.00 97.06 174 LYS A C 1
ATOM 1401 O O . LYS A 1 174 ? 16.030 -4.279 -25.533 1.00 97.06 174 LYS A O 1
ATOM 1406 N N . LEU A 1 175 ? 16.941 -4.033 -23.494 1.00 95.81 175 LEU A N 1
ATOM 1407 C CA . LEU A 1 175 ? 16.215 -5.136 -22.869 1.00 95.81 175 LEU A CA 1
ATOM 1408 C C . LEU A 1 175 ? 14.692 -4.948 -22.968 1.00 95.81 175 LEU A C 1
ATOM 1410 O O . LEU A 1 175 ? 13.987 -5.890 -23.320 1.00 95.81 175 LEU A O 1
ATOM 1414 N N . MET A 1 176 ? 14.175 -3.743 -22.702 1.00 95.31 176 MET A N 1
ATOM 1415 C CA . MET A 1 176 ? 12.737 -3.466 -22.834 1.00 95.31 176 MET A CA 1
ATOM 1416 C C . MET A 1 176 ? 12.262 -3.576 -24.286 1.00 95.31 176 MET A C 1
ATOM 1418 O O . MET A 1 176 ? 11.200 -4.145 -24.543 1.00 95.31 176 MET A O 1
ATOM 1422 N N . SER A 1 177 ? 13.063 -3.100 -25.243 1.00 95.38 177 SER A N 1
ATOM 1423 C CA . SER A 1 177 ? 12.779 -3.250 -26.673 1.00 95.38 177 SER A CA 1
ATOM 1424 C C . SER A 1 177 ? 12.709 -4.718 -27.089 1.00 95.38 177 SER A C 1
ATOM 1426 O O . SER A 1 177 ? 11.819 -5.088 -27.850 1.00 95.38 177 SER A O 1
ATOM 1428 N N . ASP A 1 178 ? 13.616 -5.554 -26.588 1.00 96.38 178 ASP A N 1
ATOM 1429 C CA . ASP A 1 178 ? 13.673 -6.978 -26.929 1.00 96.38 178 ASP A CA 1
ATOM 1430 C C . ASP A 1 178 ? 12.525 -7.774 -26.275 1.00 96.38 178 ASP A C 1
ATOM 1432 O O . ASP A 1 178 ? 12.060 -8.771 -26.826 1.00 96.38 178 ASP A O 1
ATOM 1436 N N . LEU A 1 179 ? 12.013 -7.311 -25.127 1.00 94.38 179 LEU A N 1
ATOM 1437 C CA . LEU A 1 179 ? 10.858 -7.900 -24.437 1.00 94.38 179 LEU A CA 1
ATOM 1438 C C . LEU A 1 179 ? 9.504 -7.406 -24.967 1.00 94.38 179 LEU A C 1
ATOM 1440 O O . LEU A 1 179 ? 8.495 -8.091 -24.782 1.00 94.38 179 LEU A O 1
ATOM 1444 N N . SER A 1 180 ? 9.460 -6.244 -25.622 1.00 93.50 180 SER A N 1
ATOM 1445 C CA . SER A 1 180 ? 8.228 -5.624 -26.128 1.00 93.50 180 SER A CA 1
ATOM 1446 C C . SER A 1 180 ? 7.358 -6.560 -26.991 1.00 93.50 180 SER A C 1
ATOM 1448 O O . SER A 1 180 ? 6.149 -6.613 -26.740 1.00 93.50 180 SER A O 1
ATOM 1450 N N . PRO A 1 181 ? 7.911 -7.386 -27.913 1.00 95.06 181 PRO A N 1
ATOM 1451 C CA . PRO A 1 181 ? 7.118 -8.319 -28.721 1.00 95.06 181 PRO A CA 1
ATOM 1452 C C . PRO A 1 181 ? 6.351 -9.372 -27.909 1.00 95.06 181 PRO A C 1
ATOM 1454 O O . PRO A 1 181 ? 5.338 -9.888 -28.373 1.00 95.06 181 PRO A O 1
ATOM 1457 N N . LEU A 1 182 ? 6.798 -9.684 -26.686 1.00 93.31 182 LEU A N 1
ATOM 1458 C CA . LEU A 1 182 ? 6.109 -10.613 -25.780 1.00 93.31 182 LEU A CA 1
ATOM 1459 C C . LEU A 1 182 ? 4.928 -9.957 -25.047 1.00 93.31 182 LEU A C 1
ATOM 1461 O O . LEU A 1 182 ? 4.202 -10.629 -24.312 1.00 93.31 182 LEU A O 1
ATOM 1465 N N . ASN A 1 183 ? 4.750 -8.644 -25.217 1.00 90.81 183 ASN A N 1
ATOM 1466 C CA . ASN A 1 183 ? 3.709 -7.830 -24.603 1.00 90.81 183 ASN A CA 1
ATOM 1467 C C . ASN A 1 183 ? 3.563 -8.024 -23.069 1.00 90.81 183 ASN A C 1
ATOM 1469 O O . ASN A 1 183 ? 2.432 -8.154 -22.569 1.00 90.81 183 ASN A O 1
ATOM 1473 N N . PRO A 1 184 ? 4.658 -8.046 -22.278 1.00 92.25 184 PRO A N 1
ATOM 1474 C CA . PRO A 1 184 ? 4.556 -8.171 -20.830 1.00 92.25 184 PRO A CA 1
ATOM 1475 C C . PRO A 1 184 ? 4.022 -6.880 -20.192 1.00 92.25 184 PRO A C 1
ATOM 1477 O O . PRO A 1 184 ? 4.107 -5.791 -20.756 1.00 92.25 184 PRO A O 1
ATOM 1480 N N . ILE A 1 185 ? 3.487 -6.998 -18.982 1.00 91.44 185 ILE A N 1
ATOM 1481 C CA . ILE A 1 185 ? 3.227 -5.864 -18.095 1.00 91.44 185 ILE A CA 1
ATOM 1482 C C . ILE A 1 185 ? 4.524 -5.562 -17.346 1.00 91.44 185 ILE A C 1
ATOM 1484 O O . ILE A 1 185 ? 5.002 -6.403 -16.583 1.00 91.44 185 ILE A O 1
ATOM 1488 N N . ILE A 1 186 ? 5.067 -4.362 -17.542 1.00 91.50 186 ILE A N 1
ATOM 1489 C CA . ILE A 1 186 ? 6.217 -3.868 -16.779 1.00 91.50 186 ILE A CA 1
ATOM 1490 C C . ILE A 1 186 ? 5.723 -3.168 -15.509 1.00 91.50 186 ILE A C 1
ATOM 1492 O O . ILE A 1 186 ? 4.898 -2.245 -15.558 1.00 91.50 186 ILE A O 1
ATOM 1496 N N . VAL A 1 187 ? 6.224 -3.633 -14.366 1.00 90.56 187 VAL A N 1
ATOM 1497 C CA . VAL A 1 187 ? 5.991 -3.049 -13.041 1.00 90.56 187 VAL A CA 1
ATOM 1498 C C . VAL A 1 187 ? 7.313 -2.492 -12.524 1.00 90.56 187 VAL A C 1
ATOM 1500 O O . VAL A 1 187 ? 8.338 -3.166 -12.582 1.00 90.56 187 VAL A O 1
ATOM 1503 N N . SER A 1 188 ? 7.293 -1.260 -12.022 1.00 89.06 188 SER A N 1
ATOM 1504 C CA . SER A 1 188 ? 8.466 -0.601 -11.450 1.00 89.06 188 SER A CA 1
ATOM 1505 C C . SER A 1 188 ? 8.049 0.410 -10.374 1.00 89.06 188 SER A C 1
ATOM 1507 O O . SER A 1 188 ? 6.864 0.730 -10.255 1.00 89.06 188 SER A O 1
ATOM 1509 N N . GLY A 1 189 ? 9.002 0.895 -9.576 1.00 85.31 189 GLY A N 1
ATOM 1510 C CA . GLY A 1 189 ? 8.774 1.755 -8.409 1.00 85.31 189 GLY A CA 1
ATOM 1511 C C . GLY A 1 189 ? 8.758 3.258 -8.701 1.00 85.31 189 GLY A C 1
ATOM 1512 O O . GLY A 1 189 ? 8.683 4.056 -7.763 1.00 85.31 189 GLY A O 1
ATOM 1513 N N . TYR A 1 190 ? 8.833 3.652 -9.978 1.00 86.62 190 TYR A N 1
ATOM 1514 C CA . TYR A 1 190 ? 8.829 5.049 -10.438 1.00 86.62 190 TYR A CA 1
ATOM 1515 C C . TYR A 1 190 ? 9.966 5.906 -9.841 1.00 86.62 190 TYR A C 1
ATOM 1517 O O . TYR A 1 190 ? 9.874 7.134 -9.762 1.00 86.62 190 TYR A O 1
ATOM 1525 N N . ALA A 1 191 ? 11.045 5.268 -9.380 1.00 84.94 191 ALA A N 1
ATOM 1526 C CA . ALA A 1 191 ? 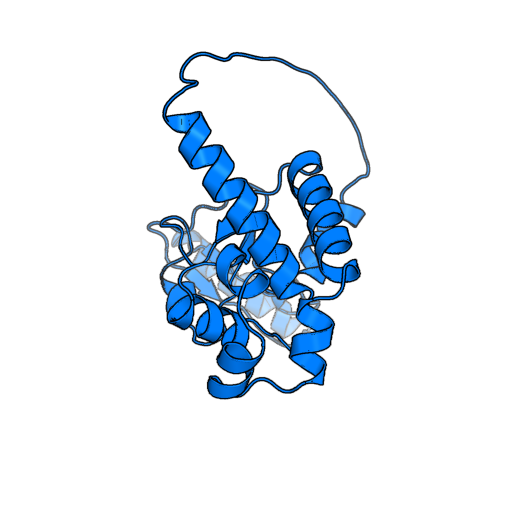12.233 5.962 -8.905 1.00 84.94 191 ALA A CA 1
ATOM 1527 C C . ALA A 1 191 ? 13.043 6.560 -10.072 1.00 84.94 191 ALA A C 1
ATOM 1529 O O . ALA A 1 191 ? 12.966 6.116 -11.214 1.00 84.94 191 ALA A O 1
ATOM 1530 N N . LEU A 1 192 ? 13.883 7.559 -9.788 1.00 88.19 192 LEU A N 1
ATOM 1531 C CA . LEU A 1 192 ? 14.899 7.978 -10.761 1.00 88.19 192 LEU A CA 1
ATOM 1532 C C . LEU A 1 192 ? 15.832 6.809 -11.099 1.00 88.19 192 LEU A C 1
ATOM 1534 O O . LEU A 1 192 ? 15.973 5.882 -10.306 1.00 88.19 192 LEU A O 1
ATOM 1538 N N . GLY A 1 193 ? 16.476 6.873 -12.264 1.00 91.88 193 GLY A N 1
ATOM 1539 C CA . GLY A 1 193 ? 17.394 5.841 -12.730 1.00 91.88 193 GLY A CA 1
ATOM 1540 C C . GLY A 1 193 ? 16.682 4.733 -13.500 1.00 91.88 193 GLY A C 1
ATOM 1541 O O . GLY A 1 193 ? 15.983 5.010 -14.475 1.00 91.88 193 GLY A O 1
ATOM 1542 N N . VAL A 1 194 ? 16.895 3.482 -13.090 1.00 90.44 194 VAL A N 1
ATOM 1543 C CA . VAL A 1 194 ? 16.412 2.303 -13.831 1.00 90.44 194 VAL A CA 1
ATOM 1544 C C . VAL A 1 194 ? 14.886 2.274 -13.944 1.00 90.44 194 VAL A C 1
ATOM 1546 O O . VAL A 1 194 ? 14.377 2.021 -15.030 1.00 90.44 194 VAL A O 1
ATOM 1549 N N . ASP A 1 195 ? 14.159 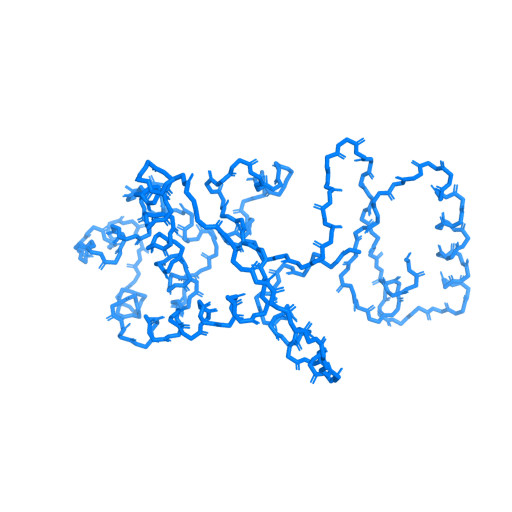2.608 -12.877 1.00 88.94 195 ASP A N 1
ATOM 1550 C CA . ASP A 1 195 ? 12.695 2.504 -12.843 1.00 88.94 195 ASP A CA 1
ATOM 1551 C C . ASP A 1 195 ? 11.975 3.401 -13.867 1.00 88.94 195 ASP A C 1
ATOM 1553 O O . ASP A 1 195 ? 10.967 2.990 -14.429 1.00 88.94 195 ASP A O 1
ATOM 1557 N N . ILE A 1 196 ? 12.468 4.623 -14.111 1.00 88.25 196 ILE A N 1
ATOM 1558 C CA . ILE A 1 196 ? 11.925 5.535 -15.143 1.00 88.25 196 ILE A CA 1
ATOM 1559 C C . ILE A 1 196 ? 12.461 5.194 -16.546 1.00 88.25 196 ILE A C 1
ATOM 1561 O O . ILE A 1 196 ? 11.884 5.617 -17.546 1.00 88.25 196 ILE A O 1
ATOM 1565 N N . THR A 1 197 ? 13.573 4.459 -16.633 1.00 90.12 197 THR A N 1
ATOM 1566 C CA . THR A 1 197 ? 14.153 4.043 -17.921 1.00 90.12 197 THR A CA 1
ATOM 1567 C C . THR A 1 197 ? 13.419 2.842 -18.525 1.00 90.12 197 THR A C 1
ATOM 1569 O O . THR A 1 197 ? 13.385 2.717 -19.750 1.00 90.12 197 THR A O 1
ATOM 1572 N N . ALA A 1 198 ? 12.881 1.972 -17.667 1.00 83.00 198 ALA A N 1
ATOM 1573 C CA . ALA A 1 198 ? 12.124 0.776 -18.027 1.00 83.00 198 ALA A CA 1
ATOM 1574 C C . ALA A 1 198 ? 10.697 1.098 -18.499 1.00 83.00 198 ALA A C 1
ATOM 1576 O O . ALA A 1 198 ? 10.247 0.440 -19.464 1.00 83.00 198 ALA A O 1
#

Sequence (198 aa):
MVFDLHRNKIMQCVRRAKFYPQFLLTIRAKFYTFHFQSFTMRHEELFYLLALQNVEGVGDVNAKKLLSEFGSAREIFNADDAKLRTIGFSEKIIGHLKSTSVLKQAEAEMNFIESSKIKVATYLDDDYPKRLKHCPDAPTVLFSSGNIDLSNRRIISVVGTRQVTGYGADFCKKLMSDLSPLNPIIVSGYALGVDITA

Secondary structure (DSSP, 8-state):
-B----HHHHHHHHHHT--------------TTHHHHHHHHHHHHHHHHHHHHTSTT--HHHHHHHHHHHSSHHHHHHS-HHHHHHTT--HHHHHHHT-HHHHHHHHHHHHHHHHTT-EEEETTSTTS-HHHHTSTT--SEEEE-S----SSS-EEE----SS--HHHHHHHHHHHHHHGGG-PEEEB---TTHHHH-